Protein AF-0000000085149465 (afdb_homodimer)

InterPro domains:
  IPR015927 Peptidase S24/S26A/S26B/S26C [PF00717] (14-120)
  IPR036286 LexA/Signal peptidase-like superfamily [SSF51306] (21-124)
  IPR039418 LexA-like [cd06529] (41-120)
  IPR050077 LexA repressor [PTHR33516] (14-123)

Organism: Shewanella frigidimarina (strain NCIMB 400) (NCBI:txid318167)

pLDDT: mean 77.86, std 19.97, range [24.06, 96.75]

Sequence (274 aa):
MRVIPIAASAGITGFESPAAEYLQLGLSLDEILIQHPSSTFIGLAQGESMQGVGIYDGDLLIVDRHETARNGDVIVANFNGEFVCKILDMHRRMLMSSNEQHLPVTICDYDDFSIEGVVIRSIRCHRQSPLLISKKGMRVIPIAASAGITGFESPAAEYLQLGLSLDEILIQHPSSTFIGLAQGESMQGVGIYDGDLLIVDRHETARNGDVIVANFNGEFVCKILDMHRRMLMSSNEQHLPVTICDYDDFSIEGVVIRSIRCHRQSPLLISKKG

Solvent-accessible surface area (backbone atoms only — not comparable to full-atom values): 14243 Å² total; per-residue (Å²): 60,41,37,45,54,21,10,22,48,39,78,57,73,78,30,78,42,62,61,9,55,45,11,59,63,55,51,50,52,42,71,64,71,43,90,50,67,82,39,29,41,32,24,36,32,41,47,64,32,35,40,68,75,61,42,43,58,70,17,39,32,39,26,29,47,73,55,78,82,50,74,66,35,43,28,34,26,36,52,71,86,38,42,30,44,30,30,34,34,65,88,78,40,30,38,29,50,51,31,88,87,41,75,67,41,74,66,54,90,85,54,51,70,47,79,62,23,28,34,36,34,36,36,40,75,68,41,94,43,82,76,71,54,66,76,79,112,59,41,38,46,55,22,9,23,43,52,76,58,74,78,30,78,42,64,64,9,53,46,12,55,65,59,52,49,54,44,70,64,72,44,90,50,66,82,39,28,40,31,24,37,31,42,47,64,32,35,42,67,76,59,42,44,58,69,17,40,30,40,27,29,47,73,54,79,82,50,74,66,35,42,28,34,27,38,52,71,86,38,43,31,44,31,30,35,35,65,89,78,39,30,39,30,51,51,30,89,88,40,75,65,41,74,68,53,90,85,54,51,70,45,79,63,22,27,36,34,32,38,36,41,76,68,43,93,44,80,73,72,54,66,75,80,112

Structure (mmCIF, N/CA/C/O backbone):
data_AF-0000000085149465-model_v1
#
loop_
_entity.id
_entity.type
_entity.pdbx_description
1 polymer 'Putative prophage repressor'
#
loop_
_atom_site.group_PDB
_atom_site.id
_atom_site.type_symbol
_atom_site.label_atom_id
_atom_site.label_alt_id
_atom_site.label_comp_id
_atom_site.label_asym_id
_atom_site.label_entity_id
_atom_site.label_seq_id
_atom_site.pdbx_PDB_ins_code
_atom_site.Cartn_x
_atom_site.Cartn_y
_atom_site.Cartn_z
_atom_site.occupancy
_atom_site.B_iso_or_equiv
_atom_site.auth_seq_id
_atom_site.auth_comp_id
_atom_site.auth_asym_id
_atom_site.auth_atom_id
_atom_site.pdbx_PDB_model_num
ATOM 1 N N . MET A 1 1 ? 9.984 -9.258 -11.156 1 78 1 MET A N 1
ATOM 2 C CA . MET A 1 1 ? 10.094 -8.93 -9.742 1 78 1 MET A CA 1
ATOM 3 C C . MET A 1 1 ? 10.078 -10.195 -8.891 1 78 1 MET A C 1
ATOM 5 O O . MET A 1 1 ? 9.258 -11.086 -9.109 1 78 1 MET A O 1
ATOM 9 N N . ARG A 1 2 ? 11.102 -10.352 -7.953 1 75.62 2 ARG A N 1
ATOM 10 C CA . ARG A 1 2 ? 11.125 -11.469 -7.02 1 75.62 2 ARG A CA 1
ATOM 11 C C . ARG A 1 2 ? 10.336 -11.148 -5.754 1 75.62 2 ARG A C 1
ATOM 13 O O . ARG A 1 2 ? 10.141 -9.977 -5.422 1 75.62 2 ARG A O 1
ATOM 20 N N . VAL A 1 3 ? 9.672 -12.219 -5.254 1 73.5 3 VAL A N 1
ATOM 21 C CA . VAL A 1 3 ? 8.93 -12.062 -4.008 1 73.5 3 VAL A CA 1
ATOM 22 C C . VAL A 1 3 ? 9.531 -12.969 -2.934 1 73.5 3 VAL A C 1
ATOM 24 O O . VAL A 1 3 ? 9.781 -14.148 -3.182 1 73.5 3 VAL A O 1
ATOM 27 N N . ILE A 1 4 ? 9.875 -12.367 -1.888 1 63.91 4 ILE A N 1
ATOM 28 C CA . ILE A 1 4 ? 10.312 -13.133 -0.724 1 63.91 4 ILE A CA 1
ATOM 29 C C . ILE A 1 4 ? 9.148 -13.305 0.247 1 63.91 4 ILE A C 1
ATOM 31 O O . ILE A 1 4 ? 8.727 -12.344 0.897 1 63.91 4 ILE A O 1
ATOM 35 N N . PRO A 1 5 ? 8.516 -14.523 0.121 1 62.94 5 PRO A N 1
ATOM 36 C CA . PRO A 1 5 ? 7.414 -14.719 1.064 1 62.94 5 PRO A CA 1
ATOM 37 C C . PRO A 1 5 ? 7.824 -14.469 2.514 1 62.94 5 PRO A C 1
ATOM 39 O O . PRO A 1 5 ? 8.945 -14.805 2.908 1 62.94 5 PRO A O 1
ATOM 42 N N . ILE A 1 6 ? 7.152 -13.617 3.119 1 55.31 6 ILE A N 1
ATOM 43 C CA . ILE A 1 6 ? 7.344 -13.367 4.543 1 55.31 6 ILE A CA 1
ATOM 44 C C . ILE A 1 6 ? 6.289 -14.125 5.348 1 55.31 6 ILE A C 1
ATOM 46 O O . ILE A 1 6 ? 5.109 -14.125 4.992 1 55.31 6 ILE A O 1
ATOM 50 N N . ALA A 1 7 ? 6.609 -15.32 5.926 1 45.09 7 ALA A N 1
ATOM 51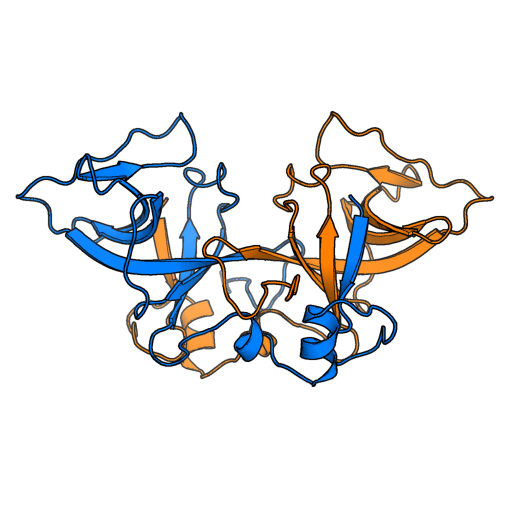 C CA . ALA A 1 7 ? 5.641 -16.094 6.691 1 45.09 7 ALA A CA 1
ATOM 52 C C . ALA A 1 7 ? 4.746 -15.188 7.531 1 45.09 7 ALA A C 1
ATOM 54 O O . ALA A 1 7 ? 5.227 -14.492 8.422 1 45.09 7 ALA A O 1
ATOM 55 N N . ALA A 1 8 ? 4.039 -14.461 7.066 1 40.72 8 ALA A N 1
ATOM 56 C CA . ALA A 1 8 ? 2.996 -14.008 7.984 1 40.72 8 ALA A CA 1
ATOM 57 C C . ALA A 1 8 ? 2.41 -15.18 8.766 1 40.72 8 ALA A C 1
ATOM 59 O O . ALA A 1 8 ? 2.633 -16.344 8.414 1 40.72 8 ALA A O 1
ATOM 60 N N . SER A 1 9 ? 1.592 -15 9.93 1 34.81 9 SER A N 1
ATOM 61 C CA . SER A 1 9 ? 0.964 -16.141 10.586 1 34.81 9 SER A CA 1
ATOM 62 C C . SER A 1 9 ? 0.717 -17.281 9.594 1 34.81 9 SER A C 1
ATOM 64 O O . SER A 1 9 ? 0.737 -18.453 9.961 1 34.81 9 SER A O 1
ATOM 66 N N . ALA A 1 10 ? -0.094 -17.094 8.742 1 34.62 10 ALA A N 1
ATOM 67 C CA . ALA A 1 10 ? -0.523 -18.422 8.32 1 34.62 10 ALA A CA 1
ATOM 68 C C . ALA A 1 10 ? 0.657 -19.234 7.801 1 34.62 10 ALA A C 1
ATOM 70 O O . ALA A 1 10 ? 1.812 -18.828 7.945 1 34.62 10 ALA A O 1
ATOM 71 N N . GLY A 1 11 ? 0.537 -19.766 6.465 1 30.27 11 GLY A N 1
ATOM 72 C CA . GLY A 1 11 ? 1.019 -21.016 5.91 1 30.27 11 GLY A CA 1
ATOM 73 C C . GLY A 1 11 ? 2.5 -21 5.59 1 30.27 11 GLY A C 1
ATOM 74 O O . GLY A 1 11 ? 3.1 -22.047 5.336 1 30.27 11 GLY A O 1
ATOM 75 N N . ILE A 1 12 ? 3.168 -19.938 4.859 1 33.38 12 ILE A N 1
ATOM 76 C CA . ILE A 1 12 ? 4.367 -20.484 4.234 1 33.38 12 ILE A CA 1
ATOM 77 C C . ILE A 1 12 ? 5.578 -20.234 5.133 1 33.38 12 ILE A C 1
ATOM 79 O O . ILE A 1 12 ? 5.906 -19.094 5.441 1 33.38 12 ILE A O 1
ATOM 83 N N . THR A 1 13 ? 5.832 -21.016 6.254 1 34.41 13 THR A N 1
ATOM 84 C CA . THR A 1 13 ? 6.895 -21.25 7.227 1 34.41 13 THR A CA 1
ATOM 85 C C . THR A 1 13 ? 8.25 -20.875 6.648 1 34.41 13 THR A C 1
ATOM 87 O O . THR A 1 13 ? 9.211 -20.656 7.391 1 34.41 13 THR A O 1
ATOM 90 N N . GLY A 1 14 ? 8.562 -21.094 5.527 1 34.81 14 GLY A N 1
ATOM 91 C CA . GLY A 1 14 ? 9.977 -21.25 5.23 1 34.81 14 GLY A CA 1
ATOM 92 C C . GLY A 1 14 ? 10.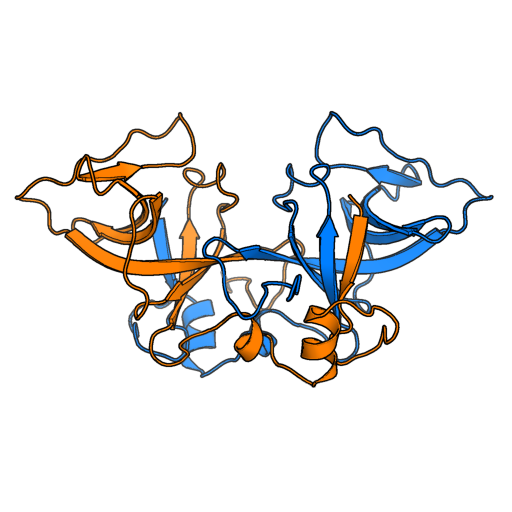711 -19.938 5.09 1 34.81 14 GLY A C 1
ATOM 93 O O . GLY A 1 14 ? 11.859 -19.891 4.656 1 34.81 14 GLY A O 1
ATOM 94 N N . PHE A 1 15 ? 9.977 -18.828 5.035 1 35.56 15 PHE A N 1
ATOM 95 C CA . PHE A 1 15 ? 10.836 -17.734 4.582 1 35.56 15 PHE A CA 1
ATOM 96 C C . PHE A 1 15 ? 11.469 -17.016 5.77 1 35.56 15 PHE A C 1
ATOM 98 O O . PHE A 1 15 ? 10.789 -16.703 6.75 1 35.56 15 PHE A O 1
ATOM 105 N N . GLU A 1 16 ? 12.672 -17.188 6.105 1 36.19 16 GLU A N 1
ATOM 106 C CA . GLU A 1 16 ? 13.477 -16.672 7.207 1 36.19 16 GLU A CA 1
ATOM 107 C C . GLU A 1 16 ? 13.492 -15.148 7.219 1 36.19 16 GLU A C 1
ATOM 109 O O . GLU A 1 16 ? 14.195 -14.531 8.023 1 36.19 16 GLU A O 1
ATOM 114 N N . SER A 1 17 ? 12.797 -14.43 6.504 1 42.09 17 SER A N 1
ATOM 115 C CA . SER A 1 17 ? 13.117 -13.016 6.645 1 42.09 17 SER A CA 1
ATOM 116 C C . SER A 1 17 ? 12.578 -12.453 7.953 1 42.09 17 SER A C 1
ATOM 118 O O . SER A 1 17 ? 11.617 -12.984 8.516 1 42.09 17 SER A O 1
ATOM 120 N N . PRO A 1 18 ? 13.477 -11.547 8.555 1 43.41 18 PRO A N 1
ATOM 121 C CA . PRO A 1 18 ? 13.039 -10.93 9.805 1 43.41 18 PRO A CA 1
ATOM 122 C C . PRO A 1 18 ? 11.539 -10.641 9.82 1 43.41 18 PRO A C 1
ATOM 124 O O . PRO A 1 18 ? 10.891 -10.742 10.867 1 43.41 18 PRO A O 1
ATOM 127 N N . ALA A 1 19 ? 11.039 -10.047 8.852 1 45.53 19 ALA A N 1
ATOM 128 C CA . ALA A 1 19 ? 9.586 -9.906 8.812 1 45.53 19 ALA A CA 1
ATOM 129 C C . ALA A 1 19 ? 8.906 -11.266 8.961 1 45.53 19 ALA A C 1
ATOM 131 O O . ALA A 1 19 ? 7.773 -11.352 9.445 1 45.53 19 ALA A O 1
ATOM 132 N N . ALA A 1 20 ? 9.711 -12.258 8.547 1 46.44 20 ALA A N 1
ATOM 133 C CA . ALA A 1 20 ? 9.219 -13.625 8.703 1 46.44 20 ALA A CA 1
ATOM 134 C C . ALA A 1 20 ? 8.906 -13.93 10.164 1 46.44 20 ALA A C 1
ATOM 136 O O . ALA A 1 20 ? 7.91 -14.594 10.461 1 46.44 20 ALA A O 1
ATOM 137 N N . GLU A 1 21 ? 9.883 -13.398 10.898 1 45.22 21 GLU A N 1
ATOM 138 C CA . GLU A 1 21 ? 9.664 -13.664 12.32 1 45.22 21 GLU A CA 1
ATOM 139 C C . GLU A 1 21 ? 8.406 -12.969 12.82 1 45.22 21 GLU A C 1
ATOM 141 O O . GLU A 1 21 ? 7.699 -13.492 13.68 1 45.22 21 GLU A O 1
ATOM 146 N N . TYR A 1 22 ? 8.312 -11.828 12.367 1 44.53 22 TYR A N 1
ATOM 147 C CA . TYR A 1 22 ? 7.156 -11.102 12.883 1 44.53 22 TYR A CA 1
ATOM 148 C C . TYR A 1 22 ? 5.863 -11.852 12.594 1 44.53 22 TYR A C 1
ATOM 150 O O . TYR A 1 22 ? 4.984 -11.938 13.461 1 44.53 22 TYR A O 1
ATOM 158 N N . LEU A 1 23 ? 5.793 -12.281 11.391 1 46.19 23 LEU A N 1
ATOM 159 C CA . LEU A 1 23 ? 4.531 -12.898 11 1 46.19 23 LEU A CA 1
ATOM 160 C C . LEU A 1 23 ? 4.398 -14.297 11.594 1 46.19 23 LEU A C 1
ATOM 162 O O . LEU A 1 23 ? 3.285 -14.789 11.797 1 46.19 23 LEU A O 1
ATOM 166 N N . GLN A 1 24 ? 5.523 -14.875 11.781 1 43.75 24 GLN A N 1
ATOM 167 C CA . GLN A 1 24 ? 5.379 -16.109 12.531 1 43.75 24 GLN A CA 1
ATOM 168 C C . GLN A 1 24 ? 4.703 -15.859 13.875 1 43.75 24 GLN A C 1
ATOM 170 O O . GLN A 1 24 ? 3.994 -16.734 14.391 1 43.75 24 GLN A O 1
ATOM 175 N N . LEU A 1 25 ? 4.941 -14.727 14.203 1 43.94 25 LEU A N 1
ATOM 176 C CA . LEU A 1 25 ? 4.508 -14.547 15.586 1 43.94 25 LEU A CA 1
ATOM 177 C C . LEU A 1 25 ? 3.035 -14.148 15.641 1 43.94 25 LEU A C 1
ATOM 179 O O . LEU A 1 25 ? 2.48 -13.969 16.734 1 43.94 25 LEU A O 1
ATOM 183 N N . GLY A 1 26 ? 2.332 -14.383 14.516 1 51.34 26 GLY A N 1
ATOM 184 C CA . GLY A 1 26 ? 0.94 -14.008 14.703 1 51.34 26 GLY A CA 1
ATOM 185 C C . GLY A 1 26 ? 0.716 -12.508 14.656 1 51.34 26 GLY A C 1
ATOM 186 O O . GLY A 1 26 ? -0.253 -12.008 15.227 1 51.34 26 GLY A O 1
ATOM 187 N N . LEU A 1 27 ? 1.647 -11.844 14.234 1 57.34 27 LEU A N 1
ATOM 188 C CA . LEU A 1 27 ? 1.466 -10.406 14.336 1 57.34 27 LEU A CA 1
ATOM 189 C C . LEU A 1 27 ? 0.439 -9.914 13.32 1 57.34 27 LEU A C 1
ATOM 191 O O . LEU A 1 27 ? 0.373 -10.422 12.203 1 57.34 27 LEU A O 1
ATOM 195 N N . SER A 1 28 ? -0.468 -9.055 13.867 1 69.94 28 SER A N 1
ATOM 196 C CA . SER A 1 28 ? -1.484 -8.359 13.086 1 69.94 28 SER A CA 1
ATOM 197 C C . SER A 1 28 ? -0.869 -7.246 12.242 1 69.94 28 SER A C 1
ATOM 199 O O . SER A 1 28 ? 0.236 -6.781 12.531 1 69.94 28 SER A O 1
ATOM 201 N N . LEU A 1 29 ? -1.372 -6.988 11.086 1 76.88 29 LEU A N 1
ATOM 202 C CA . LEU A 1 29 ? -0.94 -5.883 10.242 1 76.88 29 LEU A CA 1
ATOM 203 C C . LEU A 1 29 ? -0.854 -4.586 11.039 1 76.88 29 LEU A C 1
ATOM 205 O O . LEU A 1 29 ? -0.006 -3.736 10.758 1 76.88 29 LEU A O 1
ATOM 209 N N . ASP A 1 30 ? -1.699 -4.504 12.055 1 76.25 30 ASP A N 1
ATOM 210 C CA . ASP A 1 30 ? -1.625 -3.338 12.93 1 76.25 30 ASP A CA 1
ATOM 211 C C . ASP A 1 30 ? -0.254 -3.236 13.594 1 76.25 30 ASP A C 1
ATOM 213 O O . ASP A 1 30 ? 0.351 -2.164 13.617 1 76.25 30 ASP A O 1
ATOM 217 N N . GLU A 1 31 ? 0.147 -4.305 14.062 1 74.06 31 GLU A N 1
ATOM 218 C CA . GLU A 1 31 ? 1.412 -4.332 14.789 1 74.06 31 GLU A CA 1
ATOM 219 C C . GLU A 1 31 ? 2.59 -4.07 13.859 1 74.06 31 GLU A C 1
ATOM 221 O O . GLU A 1 31 ? 3.586 -3.467 14.258 1 74.06 31 GLU A O 1
ATOM 226 N N . ILE A 1 32 ? 2.43 -4.367 12.602 1 73.19 32 ILE A N 1
ATOM 227 C CA . ILE A 1 32 ? 3.514 -4.254 11.633 1 73.19 32 ILE A CA 1
ATOM 228 C C . ILE A 1 32 ? 3.527 -2.85 11.039 1 73.19 32 ILE A C 1
ATOM 230 O O . ILE A 1 32 ? 4.594 -2.273 10.812 1 73.19 32 ILE A O 1
ATOM 234 N N . LEU A 1 33 ? 2.371 -2.326 10.93 1 81.25 33 LEU A N 1
ATOM 235 C CA . LEU A 1 33 ? 2.297 -1.143 10.078 1 81.25 33 LEU A CA 1
ATOM 236 C C . LEU A 1 33 ? 2.066 0.113 10.914 1 81.25 33 LEU A C 1
ATOM 238 O O . LEU A 1 33 ? 2.295 1.229 10.438 1 81.25 33 LEU A O 1
ATOM 242 N N . ILE A 1 34 ? 1.581 -0.1 12.125 1 79.88 34 ILE A N 1
ATOM 243 C CA . ILE A 1 34 ? 1.219 1.047 12.953 1 79.88 34 ILE A CA 1
ATOM 244 C C . ILE A 1 34 ? 2.166 1.144 14.141 1 79.88 34 ILE A C 1
ATOM 246 O O . ILE A 1 34 ? 2.189 0.257 15 1 79.88 34 ILE A O 1
ATOM 250 N N . GLN A 1 35 ? 2.879 2.188 14.25 1 78.81 35 GLN A N 1
ATOM 251 C CA . GLN A 1 35 ? 3.826 2.396 15.344 1 78.81 35 GLN A CA 1
ATOM 252 C C . GLN A 1 35 ? 3.137 3.002 16.562 1 78.81 35 GLN A C 1
ATOM 254 O O . GLN A 1 35 ? 3.451 2.646 17.703 1 78.81 35 GLN A O 1
ATOM 259 N N . HIS A 1 36 ? 2.258 3.93 16.328 1 82.44 36 HIS A N 1
ATOM 260 C CA . HIS A 1 36 ? 1.535 4.625 17.391 1 82.44 36 HIS A CA 1
ATOM 261 C C . HIS A 1 36 ? 0.027 4.539 17.172 1 82.44 36 HIS A C 1
ATOM 263 O O . HIS A 1 36 ? -0.578 5.449 16.609 1 82.44 36 HIS A O 1
ATOM 269 N N . PRO A 1 37 ? -0.59 3.529 17.672 1 77.62 37 PRO A N 1
ATOM 270 C CA . PRO A 1 37 ? -2.006 3.285 17.391 1 77.62 37 PRO A CA 1
ATOM 271 C C . PRO A 1 37 ? -2.906 4.434 17.844 1 77.62 37 PRO A C 1
ATOM 273 O O . PRO A 1 37 ? -3.863 4.781 17.141 1 77.62 37 PRO A O 1
ATOM 276 N N . SER A 1 38 ? -2.598 5.086 18.906 1 77.38 38 SER A N 1
ATOM 277 C CA . SER A 1 38 ? -3.473 6.113 19.469 1 77.38 38 SER A CA 1
ATOM 278 C C . SER A 1 38 ? -3.32 7.434 18.719 1 77.38 38 SER A C 1
ATOM 280 O O . SER A 1 38 ? -4.129 8.352 18.891 1 77.38 38 SER A O 1
ATOM 282 N N . SER A 1 39 ? -2.391 7.531 17.812 1 82.75 39 SER A N 1
ATOM 283 C CA . SER A 1 39 ? -2.119 8.773 17.094 1 82.75 39 SER A CA 1
ATOM 284 C C . SER A 1 39 ? -2.061 8.539 15.594 1 82.75 39 SER A C 1
ATOM 286 O O . SER A 1 39 ? -1.359 9.258 14.875 1 82.75 39 SER A O 1
ATOM 288 N N . THR A 1 40 ? -2.625 7.477 15.188 1 82.88 40 THR A N 1
ATOM 289 C CA . THR A 1 40 ? -2.604 7.129 13.766 1 82.88 40 THR A CA 1
ATOM 290 C C . THR A 1 40 ? -4.008 7.176 13.18 1 82.88 40 THR A C 1
ATOM 292 O O . THR A 1 40 ? -4.969 6.73 13.812 1 82.88 40 THR A O 1
ATOM 295 N N . PHE A 1 41 ? -4.109 7.809 12.016 1 80.94 41 PHE A N 1
ATOM 296 C CA . PHE A 1 41 ? -5.383 7.75 11.305 1 80.94 41 PHE A CA 1
ATOM 297 C C . PHE A 1 41 ? -5.172 7.328 9.852 1 80.94 41 PHE A C 1
ATOM 299 O O . PHE A 1 41 ? -4.047 7.336 9.352 1 80.94 41 PHE A O 1
ATOM 306 N N . ILE A 1 42 ? -6.277 6.902 9.188 1 83.12 42 ILE A N 1
ATOM 307 C CA . ILE A 1 42 ? -6.23 6.445 7.801 1 83.12 42 ILE A CA 1
ATOM 308 C C . ILE A 1 42 ? -6.887 7.488 6.895 1 83.12 42 ILE A C 1
ATOM 310 O O . ILE A 1 42 ? -7.91 8.07 7.25 1 83.12 42 ILE A O 1
ATOM 314 N N . GLY A 1 43 ? -6.254 7.746 5.777 1 84.38 43 GLY A N 1
ATOM 315 C CA . GLY A 1 43 ? -6.801 8.648 4.777 1 84.38 43 GLY A CA 1
ATOM 316 C C . GLY A 1 43 ? -6.879 8.031 3.393 1 84.38 43 GLY A C 1
ATOM 317 O O . GLY A 1 43 ? -6.094 7.145 3.059 1 84.38 43 GLY A O 1
ATOM 318 N N . LEU A 1 44 ? -7.871 8.5 2.656 1 84.38 44 LEU A N 1
ATOM 319 C CA . LEU A 1 44 ? -8.008 8.117 1.256 1 84.38 44 LEU A CA 1
ATOM 320 C C . LEU A 1 44 ? -7.387 9.164 0.341 1 84.38 44 LEU A C 1
ATOM 322 O O . LEU A 1 44 ? -7.754 10.344 0.399 1 84.38 44 LEU A O 1
ATOM 326 N N . ALA A 1 45 ? -6.496 8.711 -0.476 1 89.31 45 ALA A N 1
ATOM 327 C CA . ALA A 1 45 ? -5.828 9.609 -1.409 1 89.31 45 ALA A CA 1
ATOM 328 C C . ALA A 1 45 ? -6.68 9.836 -2.656 1 89.31 45 ALA A C 1
ATOM 330 O O . ALA A 1 45 ? -7.242 8.891 -3.211 1 89.31 45 ALA A O 1
ATOM 331 N N . GLN A 1 46 ? -6.754 11.07 -3.014 1 88.62 46 GLN A N 1
ATOM 332 C CA . GLN A 1 46 ? -7.465 11.438 -4.234 1 88.62 46 GLN A CA 1
ATOM 333 C C . GLN A 1 46 ? -6.602 12.312 -5.137 1 88.62 46 GLN A C 1
ATOM 335 O O . GLN A 1 46 ? -6.199 13.414 -4.746 1 88.62 46 GLN A O 1
ATOM 340 N N . GLY A 1 47 ? -6.34 11.805 -6.344 1 87.69 47 GLY A N 1
ATOM 341 C CA . GLY A 1 47 ? -5.52 12.539 -7.293 1 87.69 47 GLY A CA 1
ATOM 342 C C . GLY A 1 47 ? -4.254 11.797 -7.688 1 87.69 47 GLY A C 1
ATOM 343 O O . GLY A 1 47 ? -3.936 10.758 -7.105 1 87.69 47 GLY A O 1
ATOM 344 N N . GLU A 1 48 ? -3.43 12.43 -8.625 1 88.88 48 GLU A N 1
ATOM 345 C CA . GLU A 1 48 ? -2.297 11.711 -9.195 1 88.88 48 GLU A CA 1
ATOM 346 C C . GLU A 1 48 ? -0.98 12.414 -8.883 1 88.88 48 GLU A C 1
ATOM 348 O O . GLU A 1 48 ? 0.089 11.938 -9.273 1 88.88 48 GLU A O 1
ATOM 353 N N . SER A 1 49 ? -1.039 13.422 -8.125 1 90.88 49 SER A N 1
ATOM 354 C CA . SER A 1 49 ? 0.127 14.289 -7.988 1 90.88 49 SER A CA 1
ATOM 355 C C . SER A 1 49 ? 1.228 13.609 -7.18 1 90.88 49 SER A C 1
ATOM 357 O O . SER A 1 49 ? 2.381 14.047 -7.203 1 90.88 49 SER A O 1
ATOM 359 N N . MET A 1 50 ? 0.919 12.539 -6.477 1 93.31 50 MET A N 1
ATOM 360 C CA . MET A 1 50 ? 1.896 11.898 -5.594 1 93.31 50 MET A CA 1
ATOM 361 C C . MET A 1 50 ? 2.326 10.547 -6.145 1 93.31 50 MET A C 1
ATOM 363 O O . MET A 1 50 ? 2.996 9.773 -5.457 1 93.31 50 MET A O 1
ATOM 367 N N . GLN A 1 51 ? 2.061 10.242 -7.406 1 91.5 51 GLN A N 1
ATOM 368 C CA . GLN A 1 51 ? 2.359 8.945 -8.008 1 91.5 51 GLN A CA 1
ATOM 369 C C . GLN A 1 51 ? 3.865 8.703 -8.062 1 91.5 51 GLN A C 1
ATOM 371 O O . GLN A 1 51 ? 4.32 7.555 -7.98 1 91.5 51 GLN A O 1
ATOM 376 N N . GLY A 1 52 ? 4.656 9.734 -8.148 1 91.12 52 GLY A N 1
ATOM 377 C CA . GLY A 1 52 ? 6.102 9.617 -8.227 1 91.12 52 GLY A CA 1
ATOM 378 C C . GLY A 1 52 ? 6.719 8.977 -7 1 91.12 52 GLY A C 1
ATOM 379 O O . GLY A 1 52 ? 7.832 8.438 -7.062 1 91.12 52 GLY A O 1
ATOM 380 N N . VAL A 1 53 ? 6.02 9.047 -5.887 1 92.31 53 VAL A N 1
ATOM 381 C CA . VAL A 1 53 ? 6.535 8.43 -4.672 1 92.31 53 VAL A CA 1
ATOM 382 C C . VAL A 1 53 ? 5.723 7.18 -4.344 1 92.31 53 VAL A C 1
ATOM 384 O O . VAL A 1 53 ? 5.832 6.625 -3.248 1 92.31 53 VAL A O 1
ATOM 387 N N . GLY A 1 54 ? 4.875 6.781 -5.234 1 93.56 54 GLY A N 1
ATOM 388 C CA . GLY A 1 54 ? 4.188 5.508 -5.098 1 93.56 54 GLY A CA 1
ATOM 389 C C . GLY A 1 54 ? 2.812 5.641 -4.469 1 93.56 54 GLY A C 1
ATOM 390 O O . GLY A 1 54 ? 2.238 4.652 -4.008 1 93.56 54 GLY A O 1
ATOM 391 N N . ILE A 1 55 ? 2.264 6.812 -4.402 1 94.12 55 ILE A N 1
ATOM 392 C CA . ILE A 1 55 ? 0.915 7.02 -3.887 1 94.12 55 ILE A CA 1
ATOM 393 C C . ILE A 1 55 ? -0.034 7.34 -5.039 1 94.12 55 ILE A C 1
ATOM 395 O O . ILE A 1 55 ? 0.103 8.375 -5.695 1 94.12 55 ILE A O 1
ATOM 399 N N . TYR A 1 56 ? -1.059 6.496 -5.262 1 91.5 56 TYR A N 1
ATOM 400 C CA . TYR A 1 56 ? -1.98 6.605 -6.387 1 91.5 56 TYR A CA 1
ATOM 401 C C . TYR A 1 56 ? -3.367 7.023 -5.918 1 91.5 56 TYR A C 1
ATOM 403 O O . TYR A 1 56 ? -3.682 6.93 -4.727 1 91.5 56 TYR A O 1
ATOM 411 N N . ASP A 1 57 ? -4.094 7.516 -6.891 1 89.56 57 ASP A N 1
ATOM 412 C CA . ASP A 1 57 ? -5.496 7.812 -6.613 1 89.56 57 ASP A CA 1
ATOM 413 C C . ASP A 1 57 ? -6.215 6.586 -6.055 1 89.56 57 ASP A C 1
ATOM 415 O O . ASP A 1 57 ? -6.098 5.488 -6.602 1 89.56 57 ASP A O 1
ATOM 419 N N . GLY A 1 58 ? -6.883 6.812 -4.859 1 86.19 58 GLY A N 1
ATOM 420 C CA . GLY A 1 58 ? -7.648 5.73 -4.262 1 86.19 58 GLY A CA 1
ATOM 421 C C . GLY A 1 58 ? -6.859 4.941 -3.23 1 86.19 58 GLY A C 1
ATOM 422 O O . GLY A 1 58 ? -7.414 4.078 -2.545 1 86.19 58 GLY A O 1
ATOM 423 N N . ASP A 1 59 ? -5.566 5.23 -3.076 1 89.06 59 ASP A N 1
ATOM 424 C CA . ASP A 1 59 ? -4.766 4.531 -2.074 1 89.06 59 ASP A CA 1
ATOM 425 C C . ASP A 1 59 ? -5.18 4.934 -0.661 1 89.06 59 ASP A C 1
ATOM 427 O O . ASP A 1 59 ? -5.68 6.043 -0.446 1 89.06 59 ASP A O 1
ATOM 431 N N . LEU A 1 60 ? -4.961 3.992 0.245 1 87.06 60 LEU A N 1
ATOM 432 C CA . LEU A 1 60 ? -5.109 4.316 1.66 1 87.06 60 LEU A CA 1
ATOM 433 C C . LEU A 1 60 ? -3.781 4.777 2.252 1 87.06 60 LEU A C 1
ATOM 435 O O . LEU A 1 60 ? -2.729 4.207 1.95 1 87.06 60 LEU A O 1
ATOM 439 N N . LEU A 1 61 ? -3.891 5.777 3.021 1 89.81 61 LEU A N 1
ATOM 440 C CA . LEU A 1 61 ? -2.711 6.316 3.686 1 89.81 61 LEU A CA 1
ATOM 441 C C . LEU A 1 61 ? -2.766 6.059 5.188 1 89.81 61 LEU A C 1
ATOM 443 O O . LEU A 1 61 ? -3.803 6.27 5.82 1 89.81 61 LEU A O 1
ATOM 447 N N . ILE A 1 62 ? -1.727 5.531 5.734 1 87.25 62 ILE A N 1
ATOM 448 C CA . ILE A 1 62 ? -1.556 5.461 7.18 1 87.25 62 ILE A CA 1
ATOM 449 C C . ILE A 1 62 ? -0.771 6.676 7.668 1 87.25 62 ILE A C 1
ATOM 451 O O . ILE A 1 62 ? 0.399 6.848 7.316 1 87.25 62 ILE A O 1
ATOM 455 N N . VAL A 1 63 ? -1.446 7.465 8.461 1 89.19 63 VAL A N 1
ATOM 456 C CA . VAL A 1 63 ? -0.899 8.758 8.867 1 89.19 63 VAL A CA 1
ATOM 457 C C . VAL A 1 63 ? -0.624 8.75 10.375 1 89.19 63 VAL A C 1
ATOM 459 O O . VAL A 1 63 ? -1.521 8.477 11.172 1 89.19 63 VAL A O 1
ATOM 462 N N . ASP A 1 64 ? 0.599 9.031 10.758 1 88.06 64 ASP A N 1
ATOM 463 C CA . ASP A 1 64 ? 1.034 9.062 12.148 1 88.06 64 ASP A CA 1
ATOM 464 C C . ASP A 1 64 ? 1.16 10.5 12.656 1 88.06 64 ASP A C 1
ATOM 466 O O . ASP A 1 64 ? 2.051 11.234 12.227 1 88.06 64 ASP A O 1
ATOM 470 N N . ARG A 1 65 ? 0.324 10.859 13.57 1 88.81 65 ARG A N 1
ATOM 471 C CA . ARG A 1 65 ? 0.284 12.211 14.109 1 88.81 65 ARG A CA 1
ATOM 472 C C . ARG A 1 65 ? 1.367 12.414 15.164 1 88.81 65 ARG A C 1
ATOM 474 O O . ARG A 1 65 ? 1.672 13.547 15.539 1 88.81 65 ARG A O 1
ATOM 481 N N . HIS A 1 66 ? 1.864 11.344 15.664 1 89.31 66 HIS A N 1
ATOM 482 C CA . HIS A 1 66 ? 2.883 11.43 16.703 1 89.31 66 HIS A CA 1
ATOM 483 C C . HIS A 1 66 ? 4.262 11.68 16.109 1 89.31 66 HIS A C 1
ATOM 485 O O . HIS A 1 66 ? 5.125 12.281 16.75 1 89.31 66 HIS A O 1
ATOM 491 N N . GLU A 1 67 ? 4.473 11.211 14.914 1 90.19 67 GLU A N 1
ATOM 492 C CA . GLU A 1 67 ? 5.762 11.375 14.25 1 90.19 67 GLU A CA 1
ATOM 493 C C . GLU A 1 67 ? 6.047 12.852 13.969 1 90.19 67 GLU A C 1
ATOM 495 O O . GLU A 1 67 ? 5.148 13.594 13.555 1 90.19 67 GLU A O 1
ATOM 500 N N . THR A 1 68 ? 7.266 13.281 14.266 1 93.25 68 THR A N 1
ATOM 501 C CA . THR A 1 68 ? 7.695 14.633 13.906 1 93.25 68 THR A CA 1
ATOM 502 C C . THR A 1 68 ? 8.062 14.711 12.43 1 93.25 68 THR A C 1
ATOM 504 O O . THR A 1 68 ? 8.891 13.938 11.945 1 93.25 68 THR A O 1
ATOM 507 N N . ALA A 1 69 ? 7.461 15.633 11.805 1 95.44 69 ALA A N 1
ATOM 508 C CA . ALA A 1 69 ? 7.711 15.797 10.375 1 95.44 69 ALA A CA 1
ATOM 509 C C . ALA A 1 69 ? 9.148 16.266 10.125 1 95.44 69 ALA A C 1
ATOM 511 O O . ALA A 1 69 ? 9.672 17.094 10.852 1 95.44 69 ALA A O 1
ATOM 512 N N . ARG A 1 70 ? 9.805 15.68 9.133 1 96.19 70 ARG A N 1
ATOM 513 C CA . ARG A 1 70 ? 11.141 16.031 8.672 1 96.19 70 ARG A CA 1
ATOM 514 C C . ARG A 1 70 ? 11.109 16.5 7.219 1 96.19 70 ARG A C 1
ATOM 516 O O . ARG A 1 70 ? 10.133 16.266 6.504 1 96.19 70 ARG A O 1
ATOM 523 N N . ASN A 1 71 ? 12.234 17.203 6.895 1 96.75 71 ASN A N 1
ATOM 524 C CA . ASN A 1 71 ? 12.359 17.609 5.5 1 96.75 71 ASN A CA 1
ATOM 525 C C . ASN A 1 71 ? 12.305 16.406 4.555 1 96.75 71 ASN A C 1
ATOM 527 O O . ASN A 1 71 ? 12.984 15.414 4.77 1 96.75 71 ASN A O 1
ATOM 531 N N . GLY A 1 72 ? 11.398 16.516 3.555 1 95.38 72 GLY A N 1
ATOM 532 C CA . GLY A 1 72 ? 11.305 15.469 2.553 1 95.38 72 GLY A CA 1
ATOM 533 C C . GLY A 1 72 ? 10.234 14.438 2.865 1 95.38 72 GLY A C 1
ATOM 534 O O . GLY A 1 72 ? 9.922 13.586 2.033 1 95.38 72 GLY A O 1
ATOM 535 N N . ASP A 1 73 ? 9.625 14.508 4.047 1 96.44 73 ASP A N 1
ATOM 536 C CA . ASP A 1 73 ? 8.57 13.562 4.422 1 96.44 73 ASP A CA 1
ATOM 537 C C . ASP A 1 73 ? 7.324 13.773 3.568 1 96.44 73 ASP A C 1
ATOM 539 O O . ASP A 1 73 ? 7.023 14.898 3.158 1 96.44 73 ASP A O 1
ATOM 543 N N . VAL A 1 74 ? 6.641 12.719 3.27 1 95.81 74 VAL A N 1
ATOM 544 C CA . VAL A 1 74 ? 5.266 12.82 2.795 1 95.81 74 VAL A CA 1
ATOM 545 C C . VAL A 1 74 ? 4.332 13.094 3.971 1 95.81 74 VAL A C 1
ATOM 547 O O . VAL A 1 74 ? 4.352 12.367 4.969 1 95.81 74 VAL A O 1
ATOM 550 N N . ILE A 1 75 ? 3.543 14.141 3.879 1 94.62 75 ILE A N 1
ATOM 551 C CA . ILE A 1 75 ? 2.695 14.531 5 1 94.62 75 ILE A CA 1
ATOM 552 C C . ILE A 1 75 ? 1.26 14.727 4.516 1 94.62 75 ILE A C 1
ATOM 554 O O . ILE A 1 75 ? 1.02 14.906 3.32 1 94.62 75 ILE A O 1
ATOM 558 N N . VAL A 1 76 ? 0.368 14.539 5.418 1 92 76 VAL A N 1
ATOM 559 C CA . VAL A 1 76 ? -0.965 15.125 5.289 1 92 76 VAL A CA 1
ATOM 560 C C . VAL A 1 76 ? -1.031 16.438 6.055 1 92 76 VAL A C 1
ATOM 562 O O . VAL A 1 76 ? -0.611 16.516 7.211 1 92 76 VAL A O 1
ATOM 565 N N . ALA A 1 77 ? -1.536 17.469 5.406 1 92.19 77 ALA A N 1
ATOM 566 C CA . ALA A 1 77 ? -1.641 18.797 6.016 1 92.19 77 ALA A CA 1
ATOM 567 C C . ALA A 1 77 ? -3.016 19.406 5.762 1 92.19 77 ALA A C 1
ATOM 569 O O . ALA A 1 77 ? -3.711 19.016 4.82 1 92.19 77 ALA A O 1
ATOM 570 N N . ASN A 1 78 ? -3.371 20.188 6.676 1 89.5 78 ASN A N 1
ATOM 571 C CA . ASN A 1 78 ? -4.465 21.125 6.41 1 89.5 78 ASN A CA 1
ATOM 572 C C . ASN A 1 78 ? -3.965 22.406 5.762 1 89.5 78 ASN A C 1
ATOM 574 O O . ASN A 1 78 ? -3.066 23.062 6.293 1 89.5 78 ASN A O 1
ATOM 578 N N . PHE A 1 79 ? -4.438 22.703 4.555 1 90.12 79 PHE A N 1
ATOM 579 C CA . PHE A 1 79 ? -4.086 23.906 3.822 1 90.12 79 PHE A CA 1
ATOM 580 C C . PHE A 1 79 ? -5.336 24.672 3.395 1 90.12 79 PHE A C 1
ATOM 582 O O . PHE A 1 79 ? -6.012 24.266 2.439 1 90.12 79 PHE A O 1
ATOM 589 N N . ASN A 1 80 ? -5.59 25.781 4.234 1 89.88 80 ASN A N 1
ATOM 590 C CA . ASN A 1 80 ? -6.762 26.609 3.979 1 89.88 80 ASN A CA 1
ATOM 591 C C . ASN A 1 80 ? -8.039 25.781 3.961 1 89.88 80 ASN A C 1
ATOM 593 O O . ASN A 1 80 ? -8.859 25.906 3.047 1 89.88 80 ASN A O 1
ATOM 597 N N . GLY A 1 81 ? -8.078 24.797 4.855 1 85.38 81 GLY A N 1
ATOM 598 C CA . GLY A 1 81 ? -9.297 24.031 5.09 1 85.38 81 GLY A CA 1
ATOM 599 C C . GLY A 1 81 ? -9.344 22.719 4.32 1 85.38 81 GLY A C 1
ATOM 600 O O . GLY A 1 81 ? -10.281 21.938 4.48 1 85.38 81 GLY A O 1
ATOM 601 N N . GLU A 1 82 ? -8.359 22.5 3.514 1 83.81 82 GLU A N 1
ATOM 602 C CA . GLU A 1 82 ? -8.32 21.266 2.725 1 83.81 82 GLU A CA 1
ATOM 603 C C . GLU A 1 82 ? -7.18 20.359 3.168 1 83.81 82 GLU A C 1
ATOM 605 O O . GLU A 1 82 ? -6.07 20.844 3.43 1 83.81 82 GLU A O 1
ATOM 610 N N . PHE A 1 83 ? -7.52 19.094 3.244 1 86.94 83 PHE A N 1
ATOM 611 C CA . PHE A 1 83 ? -6.461 18.141 3.541 1 86.94 83 PHE A CA 1
ATOM 612 C C . PHE A 1 83 ? -5.715 17.75 2.271 1 86.94 83 PHE A C 1
ATOM 614 O O . PHE A 1 83 ? -6.328 17.297 1.303 1 86.94 83 PHE A O 1
ATOM 621 N N . VAL A 1 84 ? -4.422 17.922 2.297 1 90.75 84 VAL A N 1
ATOM 622 C CA . VAL A 1 84 ? -3.604 17.625 1.125 1 90.75 84 VAL A CA 1
ATOM 623 C C . VAL A 1 84 ? -2.475 16.672 1.512 1 90.75 84 VAL A C 1
ATOM 625 O O . VAL A 1 84 ? -2.037 16.656 2.664 1 90.75 84 VAL A O 1
ATOM 628 N N . CYS A 1 85 ? -2.158 15.867 0.627 1 93.12 85 CYS A N 1
ATOM 629 C CA . CYS A 1 85 ? -0.972 15.023 0.737 1 93.12 85 CYS A CA 1
ATOM 630 C C . CYS A 1 85 ? 0.153 15.555 -0.147 1 93.12 85 CYS A C 1
ATOM 632 O O . CYS A 1 85 ? 0.003 15.633 -1.367 1 93.12 85 CYS A O 1
ATOM 634 N N . LYS A 1 86 ? 1.289 15.938 0.493 1 94.25 86 LYS A N 1
ATOM 635 C CA . LYS A 1 86 ? 2.408 16.562 -0.199 1 94.25 86 LYS A CA 1
ATOM 636 C C . LYS A 1 86 ? 3.74 16.172 0.426 1 94.25 86 LYS A C 1
ATOM 638 O O . LYS A 1 86 ? 3.771 15.586 1.514 1 94.25 86 LYS A O 1
ATOM 643 N N . ILE A 1 87 ? 4.758 16.422 -0.307 1 95.38 87 ILE A N 1
ATOM 644 C CA . ILE A 1 87 ? 6.109 16.328 0.238 1 95.38 87 ILE A CA 1
ATOM 645 C C . ILE A 1 87 ? 6.504 17.641 0.892 1 95.38 87 ILE A C 1
ATOM 647 O O . ILE A 1 87 ? 6.363 18.703 0.288 1 95.38 87 ILE A O 1
ATOM 651 N N . LEU A 1 88 ? 6.973 17.531 2.084 1 95.88 88 LEU A N 1
ATOM 652 C CA . LEU A 1 88 ? 7.324 18.719 2.852 1 95.88 88 LEU A CA 1
ATOM 653 C C . LEU A 1 88 ? 8.742 19.188 2.523 1 95.88 88 LEU A C 1
ATOM 655 O O . LEU A 1 88 ? 9.695 18.406 2.633 1 95.88 88 LEU A O 1
ATOM 659 N N . ASP A 1 89 ? 8.875 20.391 2.055 1 95.75 89 ASP A N 1
ATOM 660 C CA . ASP A 1 89 ? 10.156 21.078 1.942 1 95.75 89 ASP A CA 1
ATOM 661 C C . ASP A 1 89 ? 10.312 22.125 3.039 1 95.75 89 ASP A C 1
ATOM 663 O O . ASP A 1 89 ? 9.852 23.266 2.885 1 95.75 89 ASP A O 1
ATOM 667 N N . MET A 1 90 ? 10.969 21.797 4.07 1 93.62 90 MET A N 1
ATOM 668 C CA . MET A 1 90 ? 11.086 22.672 5.234 1 93.62 90 MET A CA 1
ATOM 669 C C . MET A 1 90 ? 12.023 23.844 4.941 1 93.62 90 MET A C 1
ATOM 671 O O . MET A 1 90 ? 11.859 24.922 5.496 1 93.62 90 MET A O 1
ATOM 675 N N . HIS A 1 91 ? 12.953 23.609 4.09 1 93.81 91 HIS A N 1
ATOM 676 C CA . HIS A 1 91 ? 13.93 24.641 3.781 1 93.81 91 HIS A CA 1
ATOM 677 C C . HIS A 1 91 ? 13.289 25.781 2.996 1 93.81 91 HIS A C 1
ATOM 679 O O . HIS A 1 91 ? 13.5 26.953 3.312 1 93.81 91 HIS A O 1
ATOM 685 N N . ARG A 1 92 ? 12.484 25.469 2.035 1 92.62 92 ARG A N 1
ATOM 686 C CA . ARG A 1 92 ? 11.852 26.484 1.189 1 92.62 92 ARG A CA 1
ATOM 687 C C . ARG A 1 92 ? 10.414 26.75 1.639 1 92.62 92 ARG A C 1
ATOM 689 O O . ARG A 1 92 ? 9.711 27.562 1.033 1 92.62 92 ARG A O 1
ATOM 696 N N . ARG A 1 93 ? 9.953 26.031 2.711 1 91.62 93 ARG A N 1
ATOM 697 C CA . ARG A 1 93 ? 8.586 26.156 3.193 1 91.62 93 ARG A CA 1
ATOM 698 C C . ARG A 1 93 ? 7.582 25.938 2.066 1 91.62 93 ARG A C 1
ATOM 700 O O . ARG A 1 93 ? 6.715 26.781 1.823 1 91.62 93 ARG A O 1
ATOM 707 N N . MET A 1 94 ? 7.734 24.812 1.422 1 93.69 94 MET A N 1
ATOM 708 C CA . MET A 1 94 ? 6.891 24.469 0.283 1 93.69 94 MET A CA 1
ATOM 709 C C . MET A 1 94 ? 6.309 23.062 0.443 1 93.69 94 MET A C 1
ATOM 711 O O . MET A 1 94 ? 6.871 22.234 1.153 1 93.69 94 MET A O 1
ATOM 715 N N . LEU A 1 95 ? 5.18 22.938 -0.177 1 92.44 95 LEU A N 1
ATOM 716 C CA . LEU A 1 95 ? 4.551 21.625 -0.364 1 92.44 95 LEU A CA 1
ATOM 717 C C . LEU A 1 95 ? 4.75 21.125 -1.791 1 92.44 95 LEU A C 1
ATOM 719 O O . LEU A 1 95 ? 4.199 21.703 -2.736 1 92.44 95 LEU A O 1
ATOM 723 N N . MET A 1 96 ? 5.496 20.109 -1.817 1 93.44 96 MET A N 1
ATOM 724 C CA . MET A 1 96 ? 5.891 19.625 -3.137 1 93.44 96 MET A CA 1
ATOM 725 C C . MET A 1 96 ? 5.047 18.422 -3.547 1 93.44 96 MET A C 1
ATOM 727 O O . MET A 1 96 ? 4.605 17.656 -2.693 1 93.44 96 MET A O 1
ATOM 731 N N . SER A 1 97 ? 4.832 18.328 -4.855 1 91.44 97 SER A N 1
ATOM 732 C CA . SER A 1 97 ? 4.281 17.109 -5.449 1 91.44 97 SER A CA 1
ATOM 733 C C . SER A 1 97 ? 5.383 16.203 -5.969 1 91.44 97 SER A C 1
ATOM 735 O O . SER A 1 97 ? 6.559 16.578 -5.961 1 91.44 97 SER A O 1
ATOM 737 N N . SER A 1 98 ? 5.027 14.922 -6.234 1 87.25 98 SER A N 1
ATOM 738 C CA . SER A 1 98 ? 6.035 13.992 -6.734 1 87.25 98 SER A CA 1
ATOM 739 C C . SER A 1 98 ? 6.043 13.961 -8.258 1 87.25 98 SER A C 1
ATOM 741 O O . SER A 1 98 ? 6.91 13.328 -8.867 1 87.25 98 SER A O 1
ATOM 743 N N . ASN A 1 99 ? 5.09 14.547 -8.867 1 75.81 99 ASN A N 1
ATOM 744 C CA . ASN A 1 99 ? 5.07 14.625 -10.328 1 75.81 99 ASN A CA 1
ATOM 745 C C . ASN A 1 99 ? 5.277 16.047 -10.812 1 75.81 99 ASN A C 1
ATOM 747 O O . ASN A 1 99 ? 4.875 17 -10.148 1 75.81 99 ASN A O 1
ATOM 751 N N . GLU A 1 100 ? 6.012 16.141 -11.859 1 68.62 100 GLU A N 1
ATOM 752 C CA . GLU A 1 100 ? 6.43 17.438 -12.406 1 68.62 100 GLU A CA 1
ATOM 753 C C . GLU A 1 100 ? 5.23 18.25 -12.891 1 68.62 100 GLU A C 1
ATOM 755 O O . GLU A 1 100 ? 5.324 19.469 -13.047 1 68.62 100 GLU A O 1
ATOM 760 N N . GLN A 1 101 ? 4.203 17.594 -13.016 1 74.62 101 GLN A N 1
ATOM 761 C CA . GLN A 1 101 ? 3.047 18.281 -13.586 1 74.62 101 GLN A CA 1
ATOM 762 C C . GLN A 1 101 ? 2.346 19.125 -12.531 1 74.62 101 GLN A C 1
ATOM 764 O O . GLN A 1 101 ? 1.523 19.984 -12.867 1 74.62 101 GLN A O 1
ATOM 769 N N . HIS A 1 102 ? 2.701 18.922 -11.375 1 77.19 102 HIS A N 1
ATOM 770 C CA . HIS A 1 102 ? 2.043 19.656 -10.305 1 77.19 102 HIS A CA 1
ATOM 771 C C . HIS A 1 102 ? 2.998 20.656 -9.664 1 77.19 102 HIS A C 1
ATOM 773 O O . HIS A 1 102 ? 4.082 20.281 -9.211 1 77.19 102 HIS A O 1
ATOM 779 N N . LEU A 1 103 ? 2.652 21.891 -9.648 1 78.31 103 LEU A N 1
ATOM 780 C CA . LEU A 1 103 ? 3.49 22.969 -9.117 1 78.31 103 LEU A CA 1
ATOM 781 C C . LEU A 1 103 ? 3.543 22.906 -7.594 1 78.31 103 LEU A C 1
ATOM 783 O O . LEU A 1 103 ? 2.545 22.594 -6.945 1 78.31 103 LEU A O 1
ATOM 787 N N . PRO A 1 104 ? 4.73 23.234 -7.133 1 88.06 104 PRO A N 1
ATOM 788 C CA . PRO A 1 104 ? 4.828 23.359 -5.676 1 88.06 104 PRO A CA 1
ATOM 789 C C . PRO A 1 104 ? 3.943 24.469 -5.117 1 88.06 104 PRO A C 1
ATOM 791 O O . PRO A 1 104 ? 3.654 25.453 -5.816 1 88.06 104 PRO A O 1
ATOM 794 N N . VAL A 1 105 ? 3.504 24.234 -3.959 1 89.12 105 VAL A N 1
ATOM 795 C CA . VAL A 1 105 ? 2.701 25.234 -3.262 1 89.12 105 VAL A CA 1
ATOM 796 C C . VAL A 1 105 ? 3.529 25.891 -2.158 1 89.12 105 VAL A C 1
ATOM 798 O O . VAL A 1 105 ? 4.09 25.188 -1.303 1 89.12 105 VAL A O 1
ATOM 801 N N . THR A 1 106 ? 3.621 27.203 -2.221 1 91.81 106 THR A N 1
ATOM 802 C CA . THR A 1 106 ? 4.336 27.938 -1.185 1 91.81 106 THR A CA 1
ATOM 803 C C . THR A 1 106 ? 3.439 28.172 0.025 1 91.81 106 THR A C 1
ATOM 805 O O . THR A 1 106 ? 2.27 28.531 -0.126 1 91.81 106 THR A O 1
ATOM 808 N N . ILE A 1 107 ? 3.965 27.938 1.177 1 92.5 107 ILE A N 1
ATOM 809 C CA . ILE A 1 107 ? 3.252 28.234 2.414 1 92.5 107 ILE A CA 1
ATOM 810 C C . ILE A 1 107 ? 3.537 29.672 2.84 1 92.5 107 ILE A C 1
ATOM 812 O O . ILE A 1 107 ? 4.648 29.984 3.264 1 92.5 107 ILE A O 1
ATOM 816 N N . CYS A 1 108 ? 2.541 30.516 2.717 1 91.25 108 CYS A N 1
ATOM 817 C CA . CYS A 1 108 ? 2.689 31.922 3.104 1 91.25 108 CYS A CA 1
ATOM 818 C C . CYS A 1 108 ? 2.143 32.156 4.504 1 91.25 108 CYS A C 1
ATOM 820 O O . CYS A 1 108 ? 1.395 31.328 5.035 1 91.25 108 CYS A O 1
ATOM 822 N N . ASP A 1 109 ? 2.451 33.25 5.039 1 90.31 109 ASP A N 1
ATOM 823 C CA . ASP A 1 109 ? 2.096 33.594 6.414 1 90.31 109 ASP A CA 1
ATOM 824 C C . ASP A 1 109 ? 0.582 33.719 6.574 1 90.31 109 ASP A C 1
ATOM 826 O O . ASP A 1 109 ? 0.05 33.5 7.668 1 90.31 109 ASP A O 1
ATOM 830 N N . TYR A 1 110 ? -0.091 34.031 5.52 1 91.62 110 TYR A N 1
ATOM 831 C CA . TYR A 1 110 ? -1.531 34.25 5.617 1 91.62 110 TYR A CA 1
ATOM 832 C C . TYR A 1 110 ? -2.285 32.938 5.414 1 91.62 110 TYR A C 1
ATOM 834 O O . TYR A 1 110 ? -3.5 32.875 5.617 1 91.62 110 TYR A O 1
ATOM 842 N N . ASP A 1 111 ? -1.596 31.938 5.023 1 91.75 111 ASP A N 1
ATOM 843 C CA . ASP A 1 111 ? -2.23 30.641 4.844 1 91.75 111 ASP A CA 1
ATOM 844 C C . ASP A 1 111 ? -2.529 29.984 6.191 1 91.75 111 ASP A C 1
ATOM 846 O O . ASP A 1 111 ? -1.781 30.172 7.156 1 91.75 111 ASP A O 1
ATOM 850 N N . ASP A 1 112 ? -3.707 29.391 6.277 1 93.44 112 ASP A N 1
ATOM 851 C CA . ASP A 1 112 ? -3.961 28.469 7.375 1 93.44 112 ASP A CA 1
ATOM 852 C C . ASP A 1 112 ? -3.357 27.094 7.09 1 93.44 112 ASP A C 1
ATOM 854 O O . ASP A 1 112 ? -3.852 26.359 6.234 1 93.44 112 ASP A O 1
ATOM 858 N N . PHE A 1 113 ? -2.215 26.891 7.742 1 92.31 113 PHE A N 1
ATOM 859 C CA . PHE A 1 113 ? -1.455 25.672 7.457 1 92.31 113 PHE A CA 1
ATOM 860 C C . PHE A 1 113 ? -1.146 24.922 8.742 1 92.31 113 PHE A C 1
ATOM 862 O O . PHE A 1 113 ? -0.726 25.516 9.734 1 92.31 113 PHE A O 1
ATOM 869 N N . SER A 1 114 ? -1.405 23.625 8.758 1 93.81 114 SER A N 1
ATOM 870 C CA . SER A 1 114 ? -0.985 22.75 9.844 1 93.81 114 SER A CA 1
ATOM 871 C C . SER A 1 114 ? -0.656 21.359 9.336 1 93.81 114 SER A C 1
ATOM 873 O O . SER A 1 114 ? -1.268 20.875 8.375 1 93.81 114 SER A O 1
ATOM 875 N N . ILE A 1 115 ? 0.336 20.766 9.945 1 93.5 115 ILE A N 1
ATOM 876 C CA . ILE A 1 115 ? 0.66 19.375 9.648 1 93.5 115 ILE A CA 1
ATOM 877 C C . ILE A 1 115 ? -0.232 18.453 10.469 1 93.5 115 ILE A C 1
ATOM 879 O O . ILE A 1 115 ? -0.236 18.516 11.703 1 93.5 115 ILE A O 1
ATOM 883 N N . GLU A 1 116 ? -1.038 17.672 9.789 1 89.5 116 GLU A N 1
ATOM 884 C CA . GLU A 1 116 ? -1.926 16.719 10.461 1 89.5 116 GLU A CA 1
ATOM 885 C C . GLU A 1 116 ? -1.185 15.445 10.852 1 89.5 116 GLU A C 1
ATOM 887 O O . GLU A 1 116 ? -1.555 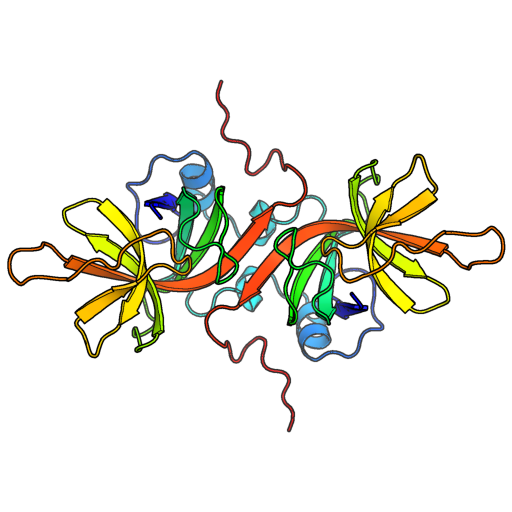14.781 11.82 1 89.5 116 GLU A O 1
ATOM 892 N N . GLY A 1 117 ? -0.221 15.086 10.07 1 93.12 117 GLY A N 1
ATOM 893 C CA . GLY A 1 117 ? 0.595 13.922 10.383 1 93.12 117 GLY A CA 1
ATOM 894 C C . GLY A 1 117 ? 1.527 13.531 9.25 1 93.12 117 GLY A C 1
ATOM 895 O O . GLY A 1 117 ? 1.488 14.125 8.172 1 93.12 117 GLY A O 1
ATOM 896 N N . VAL A 1 118 ? 2.41 12.531 9.57 1 95.19 118 VAL A N 1
ATOM 897 C CA . VAL A 1 118 ? 3.357 12 8.594 1 95.19 118 VAL A CA 1
ATOM 898 C C . VAL A 1 118 ? 2.799 10.719 7.98 1 95.19 118 VAL A C 1
ATOM 900 O O . VAL A 1 118 ? 2.312 9.836 8.695 1 95.19 118 VAL A O 1
ATOM 903 N N . VAL A 1 119 ? 2.795 10.711 6.629 1 93.75 119 VAL A N 1
ATOM 904 C CA . VAL A 1 119 ? 2.404 9.484 5.949 1 93.75 119 VAL A CA 1
ATOM 905 C C . VAL A 1 119 ? 3.52 8.445 6.07 1 93.75 119 VAL A C 1
ATOM 907 O O . VAL A 1 119 ? 4.57 8.578 5.441 1 93.75 119 VAL A O 1
ATOM 910 N N . ILE A 1 120 ? 3.242 7.395 6.785 1 93.5 120 ILE A N 1
ATOM 911 C CA . ILE A 1 120 ? 4.312 6.434 7.035 1 93.5 120 ILE A CA 1
ATOM 912 C C . ILE A 1 120 ? 4.188 5.258 6.074 1 93.5 120 ILE A C 1
ATOM 914 O O . ILE A 1 120 ? 5.188 4.633 5.711 1 93.5 120 ILE A O 1
ATOM 918 N N . ARG A 1 121 ? 2.963 4.973 5.66 1 92.62 121 ARG A N 1
ATOM 919 C CA . ARG A 1 121 ? 2.705 3.896 4.707 1 92.62 121 ARG A CA 1
ATOM 920 C C . ARG A 1 121 ? 1.569 4.266 3.758 1 92.62 121 ARG A C 1
ATOM 922 O O . ARG A 1 121 ? 0.721 5.098 4.09 1 92.62 121 ARG A O 1
ATOM 929 N N . SER A 1 122 ? 1.572 3.715 2.672 1 93.75 122 SER A N 1
ATOM 930 C CA . SER A 1 122 ? 0.438 3.736 1.754 1 93.75 122 SER A CA 1
ATOM 931 C C . SER A 1 122 ? 0.059 2.328 1.31 1 93.75 122 SER A C 1
ATOM 933 O O . SER A 1 122 ? 0.915 1.444 1.233 1 93.75 122 SER A O 1
ATOM 935 N N . ILE A 1 123 ? -1.166 2.113 1.086 1 91.56 123 ILE A N 1
ATOM 936 C CA . ILE A 1 123 ? -1.7 0.814 0.692 1 91.56 123 ILE A CA 1
ATOM 937 C C . ILE A 1 123 ? -2.426 0.939 -0.646 1 91.56 123 ILE A C 1
ATOM 939 O O . ILE A 1 123 ? -3.328 1.768 -0.795 1 91.56 123 ILE A O 1
ATOM 943 N N . ARG A 1 124 ? -2.043 0.171 -1.541 1 93.56 124 ARG A N 1
ATOM 944 C CA . ARG A 1 124 ? -2.674 0.146 -2.855 1 93.56 124 ARG A CA 1
ATOM 945 C C . ARG A 1 124 ? -3.498 -1.123 -3.045 1 93.56 124 ARG A C 1
ATOM 947 O O . ARG A 1 124 ? -3.062 -2.215 -2.674 1 93.56 124 ARG A O 1
ATOM 954 N N . CYS A 1 125 ? -4.633 -0.895 -3.584 1 91.44 125 CYS A N 1
ATOM 955 C CA . CYS A 1 125 ? -5.527 -2.014 -3.861 1 91.44 125 CYS A CA 1
ATOM 956 C C . CYS A 1 125 ? -5.352 -2.514 -5.289 1 91.44 125 CYS A C 1
ATOM 958 O O . CYS A 1 125 ? -5.504 -1.749 -6.242 1 91.44 125 CYS A O 1
ATOM 960 N N . HIS A 1 126 ? -5 -3.775 -5.375 1 93.56 126 HIS A N 1
ATOM 961 C CA . HIS A 1 126 ? -4.797 -4.352 -6.699 1 93.56 126 HIS A CA 1
ATOM 962 C C . HIS A 1 126 ? -6 -5.191 -7.125 1 93.56 126 HIS A C 1
ATOM 964 O O . HIS A 1 126 ? -6.164 -5.48 -8.312 1 93.56 126 HIS A O 1
ATOM 970 N N . ARG A 1 127 ? -6.68 -5.664 -6.168 1 88.75 127 ARG A N 1
ATOM 971 C CA . ARG A 1 127 ? -7.941 -6.367 -6.383 1 88.75 127 ARG A CA 1
ATOM 972 C C . ARG A 1 127 ? -9.07 -5.727 -5.578 1 88.75 127 ARG A C 1
ATOM 974 O O . ARG A 1 127 ? -8.93 -5.496 -4.379 1 88.75 127 ARG A O 1
ATOM 981 N N . GLN A 1 128 ? -10.148 -5.383 -6.277 1 78.31 128 GLN A N 1
ATOM 982 C CA . GLN A 1 128 ? -11.242 -4.695 -5.598 1 78.31 128 GLN A CA 1
ATOM 983 C C . GLN A 1 128 ? -11.773 -5.527 -4.438 1 78.31 128 GLN A C 1
ATOM 985 O O . GLN A 1 128 ? -11.844 -6.758 -4.523 1 78.31 128 GLN A O 1
ATOM 990 N N . SER A 1 129 ? -11.805 -4.945 -3.34 1 70.44 129 SER A N 1
ATOM 991 C CA . SER A 1 129 ? -12.383 -5.598 -2.166 1 70.44 129 SER A CA 1
ATOM 992 C C . SER A 1 129 ? -13.68 -4.922 -1.736 1 70.44 129 SER A C 1
ATOM 994 O O . SER A 1 129 ? -13.805 -3.699 -1.815 1 70.44 129 SER A O 1
ATOM 996 N N . PRO A 1 130 ? -14.711 -5.809 -1.595 1 61.91 130 PRO A N 1
ATOM 997 C CA . PRO A 1 130 ? -15.969 -5.238 -1.106 1 61.91 130 PRO A CA 1
ATOM 998 C C . PRO A 1 130 ? -15.789 -4.422 0.171 1 61.91 130 PRO A C 1
ATOM 1000 O O . PRO A 1 130 ? -16.625 -3.576 0.491 1 61.91 130 PRO A O 1
ATOM 1003 N N . LEU A 1 131 ? -14.641 -4.688 0.85 1 60.34 131 LEU A N 1
ATOM 1004 C CA . LEU A 1 131 ? -14.406 -4.02 2.127 1 60.34 131 LEU A CA 1
ATOM 1005 C C . LEU A 1 131 ? -14.094 -2.545 1.918 1 60.34 131 LEU A C 1
ATOM 1007 O O . LEU A 1 131 ? -14.312 -1.726 2.814 1 60.34 131 LEU A O 1
ATOM 1011 N N . LEU A 1 132 ? -13.547 -2.242 0.806 1 58.22 132 LEU A N 1
ATOM 1012 C CA . LEU A 1 132 ? -13.109 -0.872 0.56 1 58.22 132 LEU A CA 1
ATOM 1013 C C . LEU A 1 132 ? -14.062 -0.161 -0.393 1 58.22 132 LEU A C 1
ATOM 1015 O O . LEU A 1 132 ? -13.93 1.04 -0.636 1 58.22 132 LEU A O 1
ATOM 1019 N N . ILE A 1 133 ? -15.039 -0.861 -1.165 1 49.84 133 ILE A N 1
ATOM 1020 C CA . ILE A 1 133 ? -15.945 -0.264 -2.141 1 49.84 133 ILE A CA 1
ATOM 1021 C C . ILE A 1 133 ? -17.016 0.563 -1.419 1 49.84 133 ILE A C 1
ATOM 1023 O O . ILE A 1 133 ? -17.641 0.083 -0.479 1 49.84 133 ILE A O 1
ATOM 1027 N N . SER A 1 134 ? -16.781 1.838 -1.458 1 47.66 134 SER A N 1
ATOM 1028 C CA . SER A 1 134 ? -17.859 2.75 -1.099 1 47.66 134 SER A CA 1
ATOM 1029 C C . SER A 1 134 ? -19.188 2.297 -1.694 1 47.66 134 SER A C 1
ATOM 1031 O O . SER A 1 134 ? -19.266 1.953 -2.875 1 47.66 134 SER A O 1
ATOM 1033 N N . LYS A 1 135 ? -20.25 1.856 -0.914 1 33.75 135 LYS A N 1
ATOM 1034 C CA . LYS A 1 135 ? -21.625 1.72 -1.375 1 33.75 135 LYS A CA 1
ATOM 1035 C C . LYS A 1 135 ? -22.047 2.918 -2.223 1 33.75 135 LYS A C 1
ATOM 1037 O O . LYS A 1 135 ? -22.281 4.004 -1.694 1 33.75 135 LYS A O 1
ATOM 1042 N N . LYS A 1 136 ? -21.516 3.275 -3.322 1 34.75 136 LYS A N 1
ATOM 1043 C CA . LYS A 1 136 ? -22.406 4.156 -4.07 1 34.75 136 LYS A CA 1
ATOM 1044 C C . LYS A 1 136 ? -23.781 3.525 -4.242 1 34.75 136 LYS A C 1
ATOM 1046 O O . LYS A 1 136 ? -23.984 2.684 -5.121 1 34.75 136 LYS A O 1
ATOM 1051 N N . GLY A 1 137 ? -24.281 2.84 -3.254 1 24.06 137 GLY A N 1
ATOM 1052 C CA . GLY A 1 137 ? -25.703 2.924 -3.518 1 24.06 137 GLY A CA 1
ATOM 1053 C C . GLY A 1 137 ? -26.234 4.344 -3.479 1 24.06 137 GLY A C 1
ATOM 1054 O O . GLY A 1 137 ? -25.703 5.188 -2.748 1 24.06 137 GLY A O 1
ATOM 1055 N N . MET B 1 1 ? -2.465 16.5 -4.363 1 79.69 1 MET B N 1
ATOM 1056 C CA . MET B 1 1 ? -3.301 15.352 -4.016 1 79.69 1 MET B CA 1
ATOM 1057 C C . MET B 1 1 ? -4.141 15.648 -2.777 1 79.69 1 MET B C 1
ATOM 1059 O O . MET B 1 1 ? -3.633 16.188 -1.791 1 79.69 1 MET B O 1
ATOM 1063 N N . ARG B 1 2 ? -5.52 15.406 -2.863 1 76.31 2 ARG B N 1
ATOM 1064 C CA . ARG B 1 2 ? -6.406 15.562 -1.713 1 76.31 2 ARG B CA 1
ATOM 1065 C C . ARG B 1 2 ? -6.473 14.281 -0.896 1 76.31 2 ARG B C 1
ATOM 1067 O O . ARG B 1 2 ? -6.199 13.195 -1.413 1 76.31 2 ARG B O 1
ATOM 1074 N N . VAL B 1 3 ? -6.574 14.516 0.447 1 76.31 3 VAL B N 1
ATOM 1075 C CA . VAL B 1 3 ? -6.715 13.367 1.336 1 76.31 3 VAL B CA 1
ATOM 1076 C C . VAL B 1 3 ? -8.055 13.438 2.061 1 76.31 3 VAL B C 1
ATOM 1078 O O . VAL B 1 3 ? -8.43 14.492 2.584 1 76.31 3 VAL B O 1
ATOM 1081 N N . ILE B 1 4 ? -8.781 12.406 1.936 1 65.94 4 ILE B N 1
ATOM 1082 C CA . ILE B 1 4 ? -10.016 12.273 2.699 1 65.94 4 ILE B CA 1
ATOM 1083 C C . ILE B 1 4 ? -9.766 11.414 3.939 1 65.94 4 ILE B C 1
ATOM 1085 O O . ILE B 1 4 ? -9.578 10.203 3.836 1 65.94 4 ILE B O 1
ATOM 1089 N N . PRO B 1 5 ? -9.555 12.164 5.078 1 65.5 5 PRO B N 1
ATOM 1090 C CA . PRO B 1 5 ? -9.344 11.352 6.277 1 65.5 5 PRO B CA 1
ATOM 1091 C C . PRO B 1 5 ? -10.453 10.328 6.504 1 65.5 5 PRO B C 1
ATOM 1093 O O . PRO B 1 5 ? -11.625 10.609 6.242 1 65.5 5 PRO B O 1
ATOM 1096 N N . ILE B 1 6 ? -10.07 9.141 6.621 1 56.62 6 ILE B N 1
ATOM 1097 C CA . ILE B 1 6 ? -11.008 8.07 6.957 1 56.62 6 ILE B CA 1
ATOM 1098 C C . ILE B 1 6 ? -10.961 7.801 8.461 1 56.62 6 ILE B C 1
ATOM 1100 O O . ILE B 1 6 ? -9.875 7.742 9.047 1 56.62 6 ILE B O 1
ATOM 1104 N N . ALA B 1 7 ? -11.922 8.305 9.297 1 45.84 7 ALA B N 1
ATOM 1105 C CA . ALA B 1 7 ? -11.938 8.125 10.75 1 45.84 7 ALA B CA 1
ATOM 1106 C C . ALA B 1 7 ? -11.461 6.73 11.133 1 45.84 7 ALA B C 1
ATOM 1108 O O . ALA B 1 7 ? -12.109 5.73 10.812 1 45.84 7 ALA B O 1
ATOM 1109 N N . ALA B 1 8 ? -10.422 6.391 10.898 1 40.44 8 ALA B N 1
ATOM 1110 C CA . ALA B 1 8 ? -10.008 5.23 11.688 1 40.44 8 ALA B CA 1
ATOM 1111 C C . ALA B 1 8 ? -10.398 5.395 13.148 1 40.44 8 ALA B C 1
ATOM 1113 O O . ALA B 1 8 ? -10.695 6.5 13.602 1 40.44 8 ALA B O 1
ATOM 1114 N N . SER B 1 9 ? -10.508 4.297 14.047 1 34.91 9 SER B N 1
ATOM 1115 C CA . SER B 1 9 ? -10.75 4.508 15.469 1 34.91 9 SER B CA 1
ATOM 1116 C C . SER B 1 9 ? -10.211 5.859 15.93 1 34.91 9 SER B C 1
ATOM 1118 O O . SER B 1 9 ? -10.75 6.469 16.859 1 34.91 9 SER B O 1
ATOM 1120 N N . ALA B 1 10 ? -9.023 6.016 15.953 1 35.38 10 ALA B N 1
ATOM 1121 C CA . ALA B 1 10 ? -8.781 7.121 16.875 1 35.38 10 ALA B CA 1
ATOM 1122 C C . ALA B 1 10 ? -9.547 8.375 16.453 1 35.38 10 ALA B C 1
ATOM 1124 O O . ALA B 1 10 ? -10.68 8.594 16.875 1 35.38 10 ALA B O 1
ATOM 1125 N N . GLY B 1 11 ? -8.758 9.57 16.266 1 30.59 11 GLY B N 1
ATOM 1126 C CA . GLY B 1 11 ? -9.094 10.961 16.531 1 30.59 11 GLY B CA 1
ATOM 1127 C C . GLY B 1 11 ? -9.992 11.57 15.469 1 30.59 11 GLY B C 1
ATOM 1128 O O . GLY B 1 11 ? -10.562 12.641 15.68 1 30.59 11 GLY B O 1
ATOM 1129 N N . ILE B 1 12 ? -9.805 11.414 14.047 1 33.72 12 ILE B N 1
ATOM 1130 C CA . ILE B 1 12 ? -10.477 12.539 13.391 1 33.72 12 ILE B CA 1
ATOM 1131 C C . ILE B 1 12 ? -11.875 12.117 12.969 1 33.72 12 ILE B C 1
ATOM 1133 O O . ILE B 1 12 ? -12.039 11.203 12.156 1 33.72 12 ILE B O 1
ATOM 1137 N N . THR B 1 13 ? -12.922 11.992 13.875 1 34.81 13 THR B N 1
ATOM 1138 C CA . THR B 1 13 ? -14.375 11.844 13.844 1 34.81 13 THR B CA 1
ATOM 1139 C C . THR B 1 13 ? -14.945 12.359 12.523 1 34.81 13 THR B C 1
ATOM 1141 O O . THR B 1 13 ? -16.062 12.016 12.156 1 34.81 13 THR B O 1
ATOM 1144 N N . GLY B 1 14 ? -14.562 13.352 12.016 1 35.53 14 GLY B N 1
ATOM 1145 C CA . GLY B 1 14 ? -15.461 14.062 11.125 1 35.53 14 GLY B CA 1
ATOM 1146 C C . GLY B 1 14 ? -15.555 13.438 9.742 1 35.53 14 GLY B C 1
ATOM 1147 O O . GLY B 1 14 ? -16.109 14.039 8.82 1 35.53 14 GLY B O 1
ATOM 1148 N N . PHE B 1 15 ? -14.672 12.484 9.469 1 36.06 15 PHE B N 1
ATOM 1149 C CA . PHE B 1 15 ? -14.719 12.25 8.031 1 36.06 15 PHE B CA 1
ATOM 1150 C C . PHE B 1 15 ? -15.75 11.172 7.703 1 36.06 15 PHE B C 1
ATOM 1152 O O . PHE B 1 15 ? -15.758 10.109 8.32 1 36.06 15 PHE B O 1
ATOM 1159 N N . GLU B 1 16 ? -16.891 11.438 7.273 1 36.59 16 GLU B N 1
ATOM 1160 C CA . GLU B 1 16 ? -18.031 10.602 6.934 1 36.59 16 GLU B CA 1
ATOM 1161 C C . GLU B 1 16 ? -17.656 9.531 5.918 1 36.59 16 GLU B C 1
ATOM 1163 O O . GLU B 1 16 ? -18.516 8.781 5.441 1 36.59 16 GLU B O 1
ATOM 1168 N N . SER B 1 17 ? -16.5 9.305 5.523 1 41.91 17 SER B N 1
ATOM 1169 C CA . SER B 1 17 ? -16.469 8.336 4.434 1 41.91 17 SER B CA 1
ATOM 1170 C C . SER B 1 17 ? -16.719 6.926 4.941 1 41.91 17 SER B C 1
ATOM 1172 O O . SER B 1 17 ? -16.469 6.625 6.109 1 41.91 17 SER B O 1
ATOM 1174 N N . PRO B 1 18 ? -17.516 6.18 4.07 1 43.22 18 PRO B N 1
A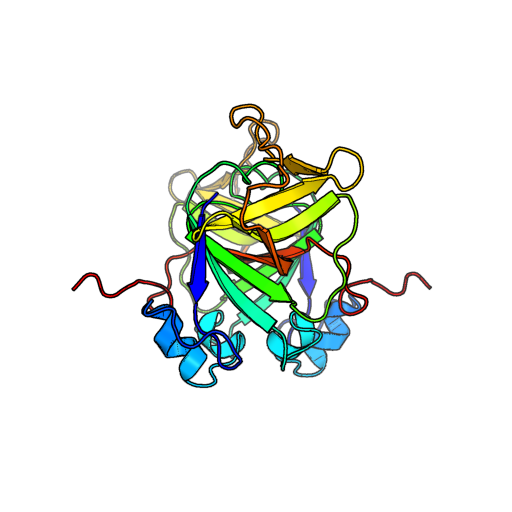TOM 1175 C CA . PRO B 1 18 ? -17.797 4.793 4.453 1 43.22 18 PRO B CA 1
ATOM 1176 C C . PRO B 1 18 ? -16.609 4.105 5.117 1 43.22 18 PRO B C 1
ATOM 1178 O O . PRO B 1 18 ? -16.797 3.275 6.012 1 43.22 18 PRO B O 1
ATOM 1181 N N . ALA B 1 19 ? -15.469 4.191 4.594 1 45.31 19 ALA B N 1
ATOM 1182 C CA . ALA B 1 19 ? -14.32 3.658 5.312 1 45.31 19 ALA B CA 1
ATOM 1183 C C . ALA B 1 19 ? -14.227 4.262 6.715 1 45.31 19 ALA B C 1
ATOM 1185 O O . ALA B 1 19 ? -13.656 3.648 7.621 1 45.31 19 ALA B O 1
ATOM 1186 N N . ALA B 1 20 ? -14.805 5.438 6.766 1 45.97 20 ALA B N 1
ATOM 1187 C CA . ALA B 1 20 ? -14.859 6.113 8.062 1 45.97 20 ALA B CA 1
ATOM 1188 C C . ALA B 1 20 ? -15.555 5.242 9.102 1 45.97 20 ALA B C 1
ATOM 1190 O O . ALA B 1 20 ? -15.133 5.191 10.258 1 45.97 20 ALA B O 1
ATOM 1191 N N . GLU B 1 21 ? -16.594 4.691 8.523 1 45.31 21 GLU B N 1
ATOM 1192 C CA . GLU B 1 21 ? -17.344 3.854 9.461 1 45.31 21 GLU B CA 1
ATOM 1193 C C . GLU B 1 21 ? -16.5 2.674 9.938 1 45.31 21 GLU B C 1
ATOM 1195 O O . GLU B 1 21 ? -16.594 2.25 11.094 1 45.31 21 GLU B O 1
ATOM 1200 N N . TYR B 1 22 ? -15.828 2.191 9.008 1 44.69 22 TYR B N 1
ATOM 1201 C CA . TYR B 1 22 ? -15.086 0.999 9.391 1 44.69 22 TYR B CA 1
ATOM 1202 C C . TYR B 1 22 ? -14.109 1.304 10.523 1 44.69 22 TYR B C 1
ATOM 1204 O O . TYR B 1 22 ? -13.961 0.508 11.453 1 44.69 22 TYR B O 1
ATOM 1212 N N . LEU B 1 23 ? -13.414 2.4 10.344 1 46.41 23 LEU B N 1
ATOM 1213 C CA . LEU B 1 23 ? -12.398 2.688 11.352 1 46.41 23 LEU B CA 1
ATOM 1214 C C . LEU B 1 23 ? -13.031 3.188 12.641 1 46.41 23 LEU B C 1
ATOM 1216 O O . LEU B 1 23 ? -12.445 3.049 13.719 1 46.41 23 LEU B O 1
ATOM 1220 N N . GLN B 1 24 ? -14.125 3.799 12.43 1 43.88 24 GLN B N 1
ATOM 1221 C CA . GLN B 1 24 ? -14.805 4.09 13.688 1 43.88 24 GLN B CA 1
ATOM 1222 C C . GLN B 1 24 ? -15.039 2.811 14.492 1 43.88 24 GLN B C 1
ATOM 1224 O O . GLN B 1 24 ? -15.031 2.834 15.719 1 43.88 24 GLN B O 1
ATOM 1229 N N . LEU B 1 25 ? -15.156 1.914 13.734 1 43.09 25 LEU B N 1
ATOM 1230 C CA . LEU B 1 25 ? -15.617 0.735 14.453 1 43.09 25 LEU B CA 1
ATOM 1231 C C . LEU B 1 25 ? -14.445 -0.047 15.031 1 43.09 25 LEU B C 1
ATOM 1233 O O . LEU B 1 25 ? -14.648 -1.042 15.734 1 43.09 25 LEU B O 1
ATOM 1237 N N . GLY B 1 26 ? -13.32 0.666 15.25 1 50.53 26 GLY B N 1
ATOM 1238 C CA . GLY B 1 26 ? -12.281 -0.147 15.875 1 50.53 26 GLY B CA 1
ATOM 1239 C C . GLY B 1 26 ? -11.695 -1.185 14.93 1 50.53 26 GLY B C 1
ATOM 1240 O O . GLY B 1 26 ? -11.172 -2.203 15.383 1 50.53 26 GLY B O 1
ATOM 1241 N N . LEU B 1 27 ? -11.992 -1.065 13.75 1 56.84 27 LEU B N 1
ATOM 1242 C CA . LEU B 1 27 ? -11.531 -2.154 12.891 1 56.84 27 LEU B CA 1
ATOM 1243 C C . LEU B 1 27 ? -10.023 -2.094 12.695 1 56.84 27 LEU B C 1
ATOM 1245 O O . LEU B 1 27 ? -9.445 -1.008 12.594 1 56.84 27 LEU B O 1
ATOM 1249 N N . SER B 1 28 ? -9.398 -3.289 12.891 1 69.62 28 SER B N 1
ATOM 1250 C CA . SER B 1 28 ? -7.98 -3.531 12.672 1 69.62 28 SER B CA 1
ATOM 1251 C C . SER B 1 28 ? -7.645 -3.559 11.188 1 69.62 28 SER B C 1
ATOM 1253 O O . SER B 1 28 ? -8.523 -3.777 10.352 1 69.62 28 SER B O 1
ATOM 1255 N N . LEU B 1 29 ? -6.508 -3.09 10.789 1 76.81 29 LEU B N 1
ATOM 1256 C CA . LEU B 1 29 ? -6.023 -3.162 9.414 1 76.81 29 LEU B CA 1
ATOM 1257 C C . LEU B 1 29 ? -6.203 -4.566 8.852 1 76.81 29 LEU B C 1
ATOM 1259 O O . LEU B 1 29 ? -6.441 -4.734 7.652 1 76.81 29 LEU B O 1
ATOM 1263 N N . ASP B 1 30 ? -6.148 -5.531 9.742 1 76.44 30 ASP B N 1
ATOM 1264 C CA . ASP B 1 30 ? -6.402 -6.902 9.312 1 76.44 30 ASP B CA 1
ATOM 1265 C C . ASP B 1 30 ? -7.805 -7.043 8.727 1 76.44 30 ASP B C 1
ATOM 1267 O O . ASP B 1 30 ? -7.984 -7.641 7.66 1 76.44 30 ASP B O 1
ATOM 1271 N N . GLU B 1 31 ? -8.688 -6.5 9.406 1 74.06 31 GLU B N 1
ATOM 1272 C CA . GLU B 1 31 ? -10.078 -6.621 9 1 74.06 31 GLU B CA 1
ATOM 1273 C C . GLU B 1 31 ? -10.344 -5.852 7.707 1 74.06 31 GLU B C 1
ATOM 1275 O O . GLU B 1 31 ? -11.172 -6.266 6.887 1 74.06 31 GLU B O 1
ATOM 1280 N N . ILE B 1 32 ? -9.562 -4.848 7.441 1 73.19 32 ILE B N 1
ATOM 1281 C CA . ILE B 1 32 ? -9.773 -3.98 6.289 1 73.19 32 ILE B CA 1
ATOM 1282 C C . ILE B 1 32 ? -9.047 -4.547 5.074 1 73.19 32 ILE B C 1
ATOM 1284 O O . ILE B 1 32 ? -9.562 -4.496 3.953 1 73.19 32 ILE B O 1
ATOM 1288 N N . LEU B 1 33 ? -7.961 -5.152 5.363 1 81.38 33 LEU B N 1
ATOM 1289 C CA . LEU B 1 33 ? -7.074 -5.422 4.238 1 81.38 33 LEU B CA 1
ATOM 1290 C C . LEU B 1 33 ? -7.051 -6.91 3.906 1 81.38 33 LEU B C 1
ATOM 1292 O O . LEU B 1 33 ? -6.633 -7.301 2.814 1 81.38 33 LEU B O 1
ATOM 1296 N N . ILE B 1 34 ? -7.465 -7.703 4.871 1 80.44 34 ILE B N 1
ATOM 1297 C CA . ILE B 1 34 ? -7.367 -9.148 4.688 1 80.44 34 ILE B CA 1
ATOM 1298 C C . ILE B 1 34 ? -8.766 -9.75 4.59 1 80.44 34 ILE B C 1
ATOM 1300 O O . ILE B 1 34 ? -9.531 -9.711 5.555 1 80.44 34 ILE B O 1
ATOM 1304 N N . GLN B 1 35 ? -9.086 -10.352 3.518 1 79.19 35 GLN B N 1
ATOM 1305 C CA . GLN B 1 35 ? -10.391 -10.961 3.297 1 79.19 35 GLN B CA 1
ATOM 1306 C C . GLN B 1 35 ? -10.43 -12.391 3.842 1 79.19 35 GLN B C 1
ATOM 1308 O O . GLN B 1 35 ? -11.438 -12.82 4.398 1 79.19 35 GLN B O 1
ATOM 1313 N N . HIS B 1 36 ? -9.367 -13.117 3.645 1 82.94 36 HIS B N 1
ATOM 1314 C CA . HIS B 1 36 ? -9.258 -14.5 4.074 1 82.94 36 HIS B CA 1
ATOM 1315 C C . HIS B 1 36 ? -8.023 -14.711 4.941 1 82.94 36 HIS B C 1
ATOM 1317 O O . HIS B 1 36 ? -6.973 -15.125 4.441 1 82.94 36 HIS B O 1
ATOM 1323 N N . PRO B 1 37 ? -8.141 -14.523 6.211 1 77.94 37 PRO B N 1
ATOM 1324 C CA . PRO B 1 37 ? -6.969 -14.555 7.094 1 77.94 37 PRO B CA 1
ATOM 1325 C C . PRO B 1 37 ? -6.238 -15.891 7.062 1 77.94 37 PRO B C 1
ATOM 1327 O O . PRO B 1 37 ? -5.004 -15.922 7.082 1 77.94 37 PRO B O 1
ATOM 1330 N N . SER B 1 38 ? -6.922 -16.969 6.922 1 77.44 38 SER B N 1
ATOM 1331 C CA . SER B 1 38 ? -6.309 -18.281 7.012 1 77.44 38 SER B CA 1
ATOM 1332 C C . SER B 1 38 ? -5.605 -18.656 5.707 1 77.44 38 SER B C 1
ATOM 1334 O O . SER B 1 38 ? -4.844 -19.625 5.664 1 77.44 38 SER B O 1
ATOM 1336 N N . SER B 1 39 ? -5.75 -17.875 4.684 1 82.81 39 SER B N 1
ATOM 1337 C CA . SER B 1 39 ? -5.184 -18.188 3.377 1 82.81 39 SER B CA 1
ATOM 1338 C C . SER B 1 39 ? -4.395 -17.016 2.824 1 82.81 39 SER B C 1
ATOM 1340 O O . SER B 1 39 ? -4.277 -16.844 1.607 1 82.81 39 SER B O 1
ATOM 1342 N N . THR B 1 40 ? -4.043 -16.156 3.691 1 83 40 THR B N 1
ATOM 1343 C CA . THR B 1 40 ? -3.312 -14.953 3.279 1 83 40 THR B CA 1
ATOM 1344 C C . THR B 1 40 ? -1.888 -14.977 3.824 1 83 40 THR B C 1
ATOM 1346 O O . THR B 1 40 ? -1.665 -15.352 4.977 1 83 40 THR B O 1
ATOM 1349 N N . PHE B 1 41 ? -0.936 -14.656 2.941 1 81 41 PHE B N 1
ATOM 1350 C CA . PHE B 1 41 ? 0.429 -14.492 3.426 1 81 41 PHE B CA 1
ATOM 1351 C C . PHE B 1 41 ? 1.019 -13.172 2.936 1 81 41 PHE B C 1
ATOM 1353 O O . PHE B 1 41 ? 0.463 -12.531 2.039 1 81 41 PHE B O 1
ATOM 1360 N N . ILE B 1 42 ? 2.135 -12.75 3.576 1 83.38 42 ILE B N 1
ATOM 1361 C CA . ILE B 1 42 ? 2.801 -11.5 3.236 1 83.38 42 ILE B CA 1
ATOM 1362 C C . ILE B 1 42 ? 4.121 -11.789 2.529 1 83.38 42 ILE B C 1
ATOM 1364 O O . ILE B 1 42 ? 4.844 -12.719 2.908 1 83.38 42 ILE B O 1
ATOM 1368 N N . GLY B 1 43 ? 4.379 -11.031 1.49 1 84.44 43 GLY B N 1
ATOM 1369 C CA . GLY B 1 43 ? 5.637 -11.141 0.767 1 84.44 43 GLY B CA 1
ATOM 1370 C C . GLY B 1 43 ? 6.352 -9.812 0.614 1 84.44 43 GLY B C 1
ATOM 1371 O O . GLY B 1 43 ? 5.719 -8.75 0.605 1 84.44 43 GLY B O 1
ATOM 1372 N N . LEU B 1 44 ? 7.672 -9.922 0.544 1 84.44 44 LEU B N 1
ATOM 1373 C CA . LEU B 1 44 ? 8.5 -8.75 0.264 1 84.44 44 LEU B CA 1
ATOM 1374 C C . LEU B 1 44 ? 8.867 -8.688 -1.215 1 84.44 44 LEU B C 1
ATOM 1376 O O . LEU B 1 44 ? 9.438 -9.6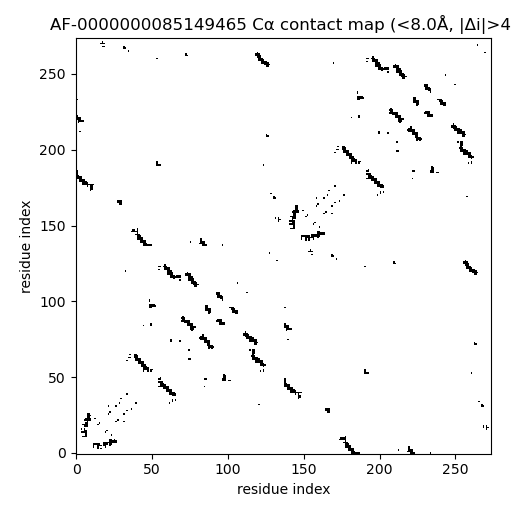41 -1.76 1 84.44 44 LEU B O 1
ATOM 1380 N N . ALA B 1 45 ? 8.57 -7.59 -1.81 1 88.94 45 ALA B N 1
ATOM 1381 C CA . ALA B 1 45 ? 8.867 -7.402 -3.227 1 88.94 45 ALA B CA 1
ATOM 1382 C C . ALA B 1 45 ? 10.32 -6.965 -3.426 1 88.94 45 ALA B C 1
ATOM 1384 O O . ALA B 1 45 ? 10.812 -6.098 -2.701 1 88.94 45 ALA B O 1
ATOM 1385 N N . GLN B 1 46 ? 10.922 -7.582 -4.367 1 88.31 46 GLN B N 1
ATOM 1386 C CA . GLN B 1 46 ? 12.289 -7.215 -4.73 1 88.31 46 GLN B CA 1
ATOM 1387 C C . GLN B 1 46 ? 12.414 -6.977 -6.234 1 88.31 46 GLN B C 1
ATOM 1389 O O . GLN B 1 46 ? 12.18 -7.887 -7.031 1 88.31 46 GLN B O 1
ATOM 1394 N N . GLY B 1 47 ? 12.781 -5.742 -6.59 1 87.44 47 GLY B N 1
ATOM 1395 C CA . GLY B 1 47 ? 12.93 -5.387 -7.992 1 87.44 47 GLY B CA 1
ATOM 1396 C C . GLY B 1 47 ? 12.008 -4.258 -8.422 1 87.44 47 GLY B C 1
ATOM 1397 O O . GLY B 1 47 ? 11.148 -3.828 -7.652 1 87.44 47 GLY B O 1
ATOM 1398 N N . GLU B 1 48 ? 12.125 -3.863 -9.758 1 88.44 48 GLU B N 1
ATOM 1399 C CA . GLU B 1 48 ? 11.414 -2.67 -10.203 1 88.44 48 GLU B CA 1
ATOM 1400 C C . GLU B 1 48 ? 10.43 -3.002 -11.32 1 88.44 48 GLU B C 1
ATOM 1402 O O . GLU B 1 48 ? 9.727 -2.119 -11.82 1 88.44 48 GLU B O 1
ATOM 1407 N N . SER B 1 49 ? 10.297 -4.23 -11.617 1 90.75 49 SER B N 1
ATOM 1408 C CA . SER B 1 49 ? 9.57 -4.605 -12.828 1 90.75 49 SER B CA 1
ATOM 1409 C C . SER B 1 49 ? 8.078 -4.375 -12.672 1 90.75 49 SER B C 1
ATOM 1411 O O . SER B 1 49 ? 7.34 -4.348 -13.664 1 90.75 49 SER B O 1
ATOM 1413 N N . MET B 1 50 ? 7.582 -4.18 -11.461 1 93.12 50 MET B N 1
ATOM 1414 C CA . MET B 1 50 ? 6.148 -4.059 -11.227 1 93.12 50 MET B CA 1
ATOM 1415 C C . MET B 1 50 ? 5.777 -2.637 -10.82 1 93.12 50 MET B C 1
ATOM 1417 O O . MET B 1 50 ? 4.648 -2.383 -10.391 1 93.12 50 MET B O 1
ATOM 1421 N N . GLN B 1 51 ? 6.656 -1.646 -11.008 1 91.12 51 GLN B N 1
ATOM 1422 C CA . GLN B 1 51 ? 6.43 -0.27 -10.586 1 91.12 51 GLN B CA 1
ATOM 1423 C C . GLN B 1 51 ? 5.262 0.354 -11.344 1 91.12 51 GLN B C 1
ATOM 1425 O O . GLN B 1 51 ? 4.555 1.214 -10.82 1 91.12 51 GLN B O 1
ATOM 1430 N N . GLY B 1 52 ? 5.008 -0.094 -12.555 1 90.94 52 GLY B N 1
ATOM 1431 C CA . GLY B 1 52 ? 3.932 0.44 -13.375 1 90.94 52 GLY B CA 1
ATOM 1432 C C . GLY B 1 52 ? 2.557 0.229 -12.766 1 90.94 52 GLY B C 1
ATOM 1433 O O . GLY B 1 52 ? 1.609 0.942 -13.102 1 90.94 52 GLY B O 1
ATOM 1434 N N . VAL B 1 53 ? 2.439 -0.755 -11.898 1 92.12 53 VAL B N 1
ATOM 1435 C CA . VAL B 1 53 ? 1.155 -1.001 -11.25 1 92.12 53 VAL B CA 1
ATOM 1436 C C . VAL B 1 53 ? 1.226 -0.581 -9.789 1 92.12 53 VAL B C 1
ATOM 1438 O O . VAL B 1 53 ? 0.337 -0.908 -9 1 92.12 53 VAL B O 1
ATOM 1441 N N . GLY B 1 54 ? 2.291 0.059 -9.422 1 93.5 54 GLY B N 1
ATOM 1442 C CA . GLY B 1 54 ? 2.373 0.656 -8.094 1 93.5 54 GLY B CA 1
ATOM 1443 C C . GLY B 1 54 ? 3.074 -0.23 -7.086 1 93.5 54 GLY B C 1
ATOM 1444 O O . GLY B 1 54 ? 2.961 -0.012 -5.875 1 93.5 54 GLY B O 1
ATOM 1445 N N . ILE B 1 55 ? 3.764 -1.233 -7.508 1 93.94 55 ILE B N 1
ATOM 1446 C CA . ILE B 1 55 ? 4.531 -2.094 -6.613 1 93.94 55 ILE B CA 1
ATOM 1447 C C . ILE B 1 55 ? 6.023 -1.805 -6.777 1 93.94 55 ILE B C 1
ATOM 1449 O O . ILE B 1 55 ? 6.594 -2.041 -7.848 1 93.94 55 ILE B O 1
ATOM 1453 N N . TYR B 1 56 ? 6.691 -1.352 -5.688 1 91.25 56 TYR B N 1
ATOM 1454 C CA . TYR B 1 56 ? 8.086 -0.933 -5.715 1 91.25 56 TYR B CA 1
ATOM 1455 C C . TYR B 1 56 ? 8.969 -1.916 -4.953 1 91.25 56 TYR B C 1
ATOM 1457 O O . TYR B 1 56 ? 8.469 -2.73 -4.172 1 91.25 56 TYR B O 1
ATOM 1465 N N . ASP B 1 57 ? 10.227 -1.811 -5.297 1 89.19 57 ASP B N 1
ATOM 1466 C CA . ASP B 1 57 ? 11.203 -2.584 -4.535 1 89.19 57 ASP B CA 1
ATOM 1467 C C . ASP B 1 57 ? 11.078 -2.309 -3.039 1 89.19 57 ASP B C 1
ATOM 1469 O O . ASP B 1 57 ? 11.008 -1.151 -2.619 1 89.19 57 ASP B O 1
ATOM 1473 N N . GLY B 1 58 ? 10.93 -3.439 -2.258 1 85.69 58 GLY B N 1
ATOM 1474 C CA . GLY B 1 58 ? 10.852 -3.297 -0.813 1 85.69 58 GLY B CA 1
ATOM 1475 C C . GLY B 1 58 ? 9.43 -3.223 -0.297 1 85.69 58 GLY B C 1
ATOM 1476 O O . GLY B 1 58 ? 9.195 -3.23 0.914 1 85.69 58 GLY B O 1
ATOM 1477 N N . ASP B 1 59 ? 8.445 -3.174 -1.209 1 89.06 59 ASP B N 1
ATOM 1478 C CA . ASP B 1 59 ? 7.051 -3.143 -0.775 1 89.06 59 ASP B CA 1
ATOM 1479 C C . ASP B 1 59 ? 6.637 -4.48 -0.164 1 89.06 59 ASP B C 1
ATOM 1481 O O . ASP B 1 59 ? 7.191 -5.523 -0.506 1 89.06 59 ASP B O 1
ATOM 1485 N N . LEU B 1 60 ? 5.672 -4.379 0.749 1 87.25 60 LEU B N 1
ATOM 1486 C CA . LEU B 1 60 ? 5.031 -5.586 1.251 1 87.25 60 LEU B CA 1
ATOM 1487 C C . LEU B 1 60 ? 3.805 -5.938 0.415 1 87.25 60 LEU B C 1
ATOM 1489 O O . LEU B 1 60 ? 3.031 -5.055 0.037 1 87.25 60 LEU B O 1
ATOM 1493 N N . LEU B 1 61 ? 3.697 -7.18 0.161 1 89.94 61 LEU B N 1
ATOM 1494 C CA . LEU B 1 61 ? 2.561 -7.672 -0.609 1 89.94 61 LEU B CA 1
ATOM 1495 C C . LEU B 1 61 ? 1.637 -8.516 0.263 1 89.94 61 LEU B C 1
ATOM 1497 O O . LEU B 1 61 ? 2.102 -9.375 1.02 1 89.94 61 LEU B O 1
ATOM 1501 N N . ILE B 1 62 ? 0.386 -8.219 0.228 1 87.44 62 ILE B N 1
ATOM 1502 C CA . ILE B 1 62 ? -0.623 -9.094 0.815 1 87.44 62 ILE B CA 1
ATOM 1503 C C . ILE B 1 62 ? -1.164 -10.047 -0.249 1 87.44 62 ILE B C 1
ATOM 1505 O O . ILE B 1 62 ? -1.784 -9.609 -1.222 1 87.44 62 ILE B O 1
ATOM 1509 N N . VAL B 1 63 ? -0.91 -11.32 -0.009 1 89.31 63 VAL B N 1
ATOM 1510 C CA . VAL B 1 63 ? -1.208 -12.336 -1.016 1 89.31 63 VAL B CA 1
ATOM 1511 C C . VAL B 1 63 ? -2.311 -13.258 -0.506 1 89.31 63 VAL B C 1
ATOM 1513 O O . VAL B 1 63 ? -2.184 -13.852 0.566 1 89.31 63 VAL B O 1
ATOM 1516 N N . ASP B 1 64 ? -3.381 -13.367 -1.258 1 88.25 64 ASP B N 1
ATOM 1517 C CA . ASP B 1 64 ? -4.531 -14.203 -0.917 1 88.25 64 ASP B CA 1
ATOM 1518 C C . ASP B 1 64 ? -4.527 -15.5 -1.726 1 88.25 64 ASP B C 1
ATOM 1520 O O . ASP B 1 64 ? -4.742 -15.477 -2.939 1 88.25 64 ASP B O 1
ATOM 1524 N N . ARG B 1 65 ? -4.34 -16.578 -1.062 1 89.06 65 ARG B N 1
ATOM 1525 C CA . ARG B 1 65 ? -4.258 -17.891 -1.702 1 89.06 65 ARG B CA 1
ATOM 1526 C C . ARG B 1 65 ? -5.648 -18.438 -2.01 1 89.06 65 ARG B C 1
ATOM 1528 O O . ARG B 1 65 ? -5.789 -19.391 -2.779 1 89.06 65 ARG B O 1
ATOM 1535 N N . HIS B 1 66 ? -6.625 -17.906 -1.362 1 89.44 66 HIS B N 1
ATOM 1536 C CA . HIS B 1 66 ? -7.988 -18.391 -1.564 1 89.44 66 HIS B CA 1
ATOM 1537 C C . HIS B 1 66 ? -8.602 -17.781 -2.82 1 89.44 66 HIS B C 1
ATOM 1539 O O . HIS B 1 66 ? -9.469 -18.391 -3.449 1 89.44 66 HIS B O 1
ATOM 1545 N N . GLU B 1 67 ? -8.18 -16.609 -3.162 1 90.25 67 GLU B N 1
ATOM 1546 C CA . GLU B 1 67 ? -8.703 -15.922 -4.34 1 90.25 67 GLU B CA 1
ATOM 1547 C C . GLU B 1 67 ? -8.344 -16.672 -5.621 1 90.25 67 GLU B C 1
ATOM 1549 O O . GLU B 1 67 ? -7.215 -17.156 -5.762 1 90.25 67 GLU B O 1
ATOM 1554 N N . THR B 1 68 ? -9.312 -16.828 -6.504 1 93.25 68 THR B N 1
ATOM 1555 C CA . THR B 1 68 ? -9.047 -17.406 -7.82 1 93.25 68 THR B CA 1
ATOM 1556 C C . THR B 1 68 ? -8.43 -16.375 -8.75 1 93.25 68 THR B C 1
ATOM 1558 O O . THR B 1 68 ? -8.984 -15.289 -8.945 1 93.25 68 THR B O 1
ATOM 1561 N N . ALA B 1 69 ? -7.355 -16.75 -9.281 1 95.38 69 ALA B N 1
ATOM 1562 C CA . ALA B 1 69 ? -6.652 -15.844 -10.18 1 95.38 69 ALA B CA 1
ATOM 1563 C C . ALA B 1 69 ? -7.453 -15.602 -11.461 1 95.38 69 ALA B C 1
ATOM 1565 O O . ALA B 1 69 ? -8.047 -16.531 -12.008 1 95.38 69 ALA B O 1
ATOM 1566 N N . ARG B 1 70 ? -7.531 -14.352 -11.906 1 96.12 70 ARG B N 1
ATOM 1567 C CA . ARG B 1 70 ? -8.164 -13.922 -13.148 1 96.12 70 ARG B CA 1
ATOM 1568 C C . ARG B 1 70 ? -7.152 -13.289 -14.086 1 96.12 70 ARG B C 1
ATOM 1570 O O . ARG B 1 70 ? -6.055 -12.914 -13.664 1 96.12 70 ARG B O 1
ATOM 1577 N N . ASN B 1 71 ? -7.605 -13.234 -15.359 1 96.69 71 ASN B N 1
ATOM 1578 C CA . ASN B 1 71 ? -6.762 -12.555 -16.328 1 96.69 71 ASN B CA 1
ATOM 1579 C C . ASN B 1 71 ? -6.48 -11.117 -15.922 1 96.69 71 ASN B C 1
ATOM 1581 O O . ASN B 1 71 ? -7.398 -10.375 -15.555 1 96.69 71 ASN B O 1
ATOM 1585 N N . GLY B 1 72 ? -5.176 -10.758 -15.898 1 95.25 72 GLY B N 1
ATOM 1586 C CA . GLY B 1 72 ? -4.797 -9.391 -15.594 1 95.25 72 GLY B CA 1
ATOM 1587 C C . GLY B 1 72 ? -4.461 -9.18 -14.125 1 95.25 72 GLY B C 1
ATOM 1588 O O . GLY B 1 72 ? -3.971 -8.117 -13.742 1 95.25 72 GLY B O 1
ATOM 1589 N N . ASP B 1 73 ? -4.688 -10.188 -13.273 1 96.38 73 ASP B N 1
ATOM 1590 C CA . ASP B 1 73 ? -4.379 -10.07 -11.852 1 96.38 73 ASP B CA 1
ATOM 1591 C C . ASP B 1 73 ? -2.869 -9.992 -11.625 1 96.38 73 ASP B C 1
ATOM 1593 O O . ASP B 1 73 ? -2.092 -10.578 -12.383 1 96.38 73 ASP B O 1
ATOM 1597 N N . VAL B 1 74 ? -2.471 -9.25 -10.648 1 95.69 74 VAL B N 1
ATOM 1598 C CA . VAL B 1 74 ? -1.121 -9.383 -10.117 1 95.69 74 VAL B CA 1
ATOM 1599 C C . VAL B 1 74 ? -1.039 -10.609 -9.219 1 95.69 74 VAL B C 1
ATOM 1601 O O . VAL B 1 74 ? -1.847 -10.773 -8.297 1 95.69 74 VAL B O 1
ATOM 1604 N N . ILE B 1 75 ? -0.095 -11.484 -9.492 1 94.56 75 ILE B N 1
ATOM 1605 C CA . ILE B 1 75 ? -0.014 -12.734 -8.742 1 94.56 75 ILE B CA 1
ATOM 1606 C C . ILE B 1 75 ? 1.411 -12.945 -8.234 1 94.56 75 ILE B C 1
ATOM 1608 O O . ILE B 1 75 ? 2.354 -12.328 -8.742 1 94.56 75 ILE B O 1
ATOM 1612 N N . VAL B 1 76 ? 1.488 -13.68 -7.184 1 91.88 76 VAL B N 1
ATOM 1613 C CA . VAL B 1 76 ? 2.73 -14.359 -6.836 1 91.88 76 VAL B CA 1
ATOM 1614 C C . VAL B 1 76 ? 2.691 -15.797 -7.34 1 91.88 76 VAL B C 1
ATOM 1616 O O . VAL B 1 76 ? 1.708 -16.516 -7.125 1 91.88 76 VAL B O 1
ATOM 1619 N N . ALA B 1 77 ? 3.734 -16.203 -8.016 1 92 77 ALA B N 1
ATOM 1620 C CA . ALA B 1 77 ? 3.814 -17.547 -8.57 1 92 77 ALA B CA 1
ATOM 1621 C C . ALA B 1 77 ? 5.172 -18.188 -8.273 1 92 77 ALA B C 1
ATOM 1623 O O . ALA B 1 77 ? 6.152 -17.484 -8.023 1 92 77 ALA B O 1
ATOM 1624 N N . ASN B 1 78 ? 5.113 -19.438 -8.172 1 89.25 78 ASN B N 1
ATOM 1625 C CA . ASN B 1 78 ? 6.352 -20.203 -8.258 1 89.25 78 ASN B CA 1
ATOM 1626 C C . ASN B 1 78 ? 6.715 -20.516 -9.703 1 89.25 78 ASN B C 1
ATOM 1628 O O . ASN B 1 78 ? 5.902 -21.078 -10.445 1 89.25 78 ASN B O 1
ATOM 1632 N N . PHE B 1 79 ? 7.875 -20.047 -10.172 1 89.62 79 PHE B N 1
ATOM 1633 C CA . PHE B 1 79 ? 8.383 -20.297 -11.516 1 89.62 79 PHE B CA 1
ATOM 1634 C C . PHE B 1 79 ? 9.789 -20.891 -11.461 1 89.62 79 PHE B C 1
ATOM 1636 O O . PHE B 1 79 ? 10.758 -20.172 -11.227 1 89.62 79 PHE B O 1
ATOM 1643 N N . ASN B 1 80 ? 9.789 -22.281 -11.68 1 89.69 80 ASN B N 1
ATOM 1644 C CA . ASN B 1 80 ? 11.055 -23 -11.648 1 89.69 80 ASN B CA 1
ATOM 1645 C C . ASN B 1 80 ? 11.797 -22.766 -10.344 1 89.69 80 ASN B C 1
ATOM 1647 O O . ASN B 1 80 ? 12.992 -22.484 -10.344 1 89.69 80 ASN B O 1
ATOM 1651 N N . GLY B 1 81 ? 11.031 -22.703 -9.258 1 85.12 81 GLY B N 1
ATOM 1652 C CA . GLY B 1 81 ? 11.602 -22.672 -7.922 1 85.12 81 GLY B CA 1
ATOM 1653 C C . GLY B 1 81 ? 11.727 -21.281 -7.359 1 85.12 81 GLY B C 1
ATOM 1654 O O . GLY B 1 81 ? 12.125 -21.094 -6.207 1 85.12 81 GLY B O 1
ATOM 1655 N N . GLU B 1 82 ? 11.398 -20.281 -8.156 1 83.69 82 GLU B N 1
ATOM 1656 C CA . GLU B 1 82 ? 11.5 -18.906 -7.707 1 83.69 82 GLU B CA 1
ATOM 1657 C C . GLU B 1 82 ? 10.125 -18.266 -7.586 1 83.69 82 GLU B C 1
ATOM 1659 O O . GLU B 1 82 ? 9.266 -18.453 -8.445 1 83.69 82 GLU B O 1
ATOM 1664 N N . PHE B 1 83 ? 9.977 -17.547 -6.508 1 87.06 83 PHE B N 1
ATOM 1665 C CA . PHE B 1 83 ? 8.742 -16.781 -6.367 1 87.06 83 PHE B CA 1
ATOM 1666 C C . PHE B 1 83 ? 8.828 -15.461 -7.113 1 87.06 83 PHE B C 1
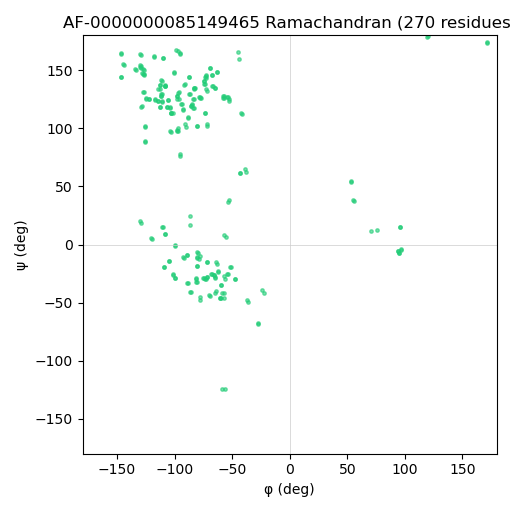ATOM 1668 O O . PHE B 1 83 ? 9.742 -14.664 -6.875 1 87.06 83 PHE B O 1
ATOM 1675 N N . VAL B 1 84 ? 7.887 -15.242 -7.98 1 90.44 84 VAL B N 1
ATOM 1676 C CA . VAL B 1 84 ? 7.883 -14.023 -8.789 1 90.44 84 VAL B CA 1
ATOM 1677 C C . VAL B 1 84 ? 6.539 -13.312 -8.648 1 90.44 84 VAL B C 1
ATOM 1679 O O . VAL B 1 84 ? 5.52 -13.953 -8.383 1 90.44 84 VAL B O 1
ATOM 1682 N N . CYS B 1 85 ? 6.594 -12.086 -8.703 1 92.88 85 CYS B N 1
ATOM 1683 C CA . CYS B 1 85 ? 5.402 -11.25 -8.797 1 92.88 85 CYS B CA 1
ATOM 1684 C C . CYS B 1 85 ? 5.219 -10.711 -10.211 1 92.88 85 CYS B C 1
ATOM 1686 O O . CYS B 1 85 ? 6.078 -9.984 -10.719 1 92.88 85 CYS B O 1
ATOM 1688 N N . LYS B 1 86 ? 4.109 -11.086 -10.852 1 94.19 86 LYS B N 1
ATOM 1689 C CA . LYS B 1 86 ? 3.854 -10.758 -12.25 1 94.19 86 LYS B CA 1
ATOM 1690 C C . LYS B 1 86 ? 2.365 -10.531 -12.5 1 94.19 86 LYS B C 1
ATOM 1692 O O . LYS B 1 86 ? 1.534 -10.844 -11.648 1 94.19 86 LYS B O 1
ATOM 1697 N N . ILE B 1 87 ? 2.105 -9.938 -13.609 1 95.19 87 ILE B N 1
ATOM 1698 C CA . ILE B 1 87 ? 0.735 -9.859 -14.102 1 95.19 87 ILE B CA 1
ATOM 1699 C C . ILE B 1 87 ? 0.409 -11.102 -14.93 1 95.19 87 ILE B C 1
ATOM 1701 O O . ILE B 1 87 ? 1.168 -11.469 -15.828 1 95.19 87 ILE B O 1
ATOM 1705 N N . LEU B 1 88 ? -0.686 -11.695 -14.602 1 95.75 88 LEU B N 1
ATOM 1706 C CA . LEU B 1 88 ? -1.078 -12.93 -15.258 1 95.75 88 LEU B CA 1
ATOM 1707 C C . LEU B 1 88 ? -1.829 -12.641 -16.562 1 95.75 88 LEU B C 1
ATOM 1709 O O . LEU B 1 88 ? -2.83 -11.922 -16.547 1 95.75 88 LEU B O 1
ATOM 1713 N N . ASP B 1 89 ? -1.316 -13.109 -17.656 1 95.62 89 ASP B N 1
ATOM 1714 C CA . ASP B 1 89 ? -2.027 -13.164 -18.922 1 95.62 89 ASP B CA 1
ATOM 1715 C C . ASP B 1 89 ? -2.504 -14.578 -19.234 1 95.62 89 ASP B C 1
ATOM 1717 O O . ASP B 1 89 ? -1.754 -15.383 -19.781 1 95.62 89 ASP B O 1
ATOM 1721 N N . MET B 1 90 ? -3.699 -14.875 -18.938 1 93.38 90 MET B N 1
ATOM 1722 C CA . MET B 1 90 ? -4.238 -16.219 -19.078 1 93.38 90 MET B CA 1
ATOM 1723 C C . MET B 1 90 ? -4.453 -16.578 -20.531 1 93.38 90 MET B C 1
ATOM 1725 O O . MET B 1 90 ? -4.363 -17.75 -20.922 1 93.38 90 MET B O 1
ATOM 1729 N N . HIS B 1 91 ? -4.727 -15.578 -21.312 1 93.62 91 HIS B N 1
ATOM 1730 C CA . HIS B 1 91 ? -4.996 -15.82 -22.734 1 93.62 91 HIS B CA 1
ATOM 1731 C C . HIS B 1 91 ? -3.73 -16.266 -23.469 1 93.62 91 HIS B C 1
ATOM 1733 O O . HIS B 1 91 ? -3.756 -17.234 -24.234 1 93.62 91 HIS B O 1
ATOM 1739 N N . ARG B 1 92 ? -2.631 -15.617 -23.203 1 92.44 92 ARG B N 1
ATOM 1740 C CA . ARG B 1 92 ? -1.372 -15.914 -23.875 1 92.44 92 ARG B CA 1
ATOM 1741 C C . ARG B 1 92 ? -0.482 -16.797 -23 1 92.44 92 ARG B C 1
ATOM 1743 O O . ARG B 1 92 ? 0.631 -17.141 -23.391 1 92.44 92 ARG B O 1
ATOM 1750 N N . ARG B 1 93 ? -0.96 -17.141 -21.766 1 91.25 93 ARG B N 1
ATOM 1751 C CA . ARG B 1 93 ? -0.179 -17.922 -20.812 1 91.25 93 ARG B CA 1
ATOM 1752 C C . ARG B 1 93 ? 1.188 -17.297 -20.578 1 91.25 93 ARG B C 1
ATOM 1754 O O . ARG B 1 93 ? 2.219 -17.953 -20.719 1 91.25 93 ARG B O 1
ATOM 1761 N N . MET B 1 94 ? 1.145 -16.047 -20.219 1 93.5 94 MET B N 1
ATOM 1762 C CA . MET B 1 94 ? 2.367 -15.281 -19.984 1 93.5 94 MET B CA 1
ATOM 1763 C C . MET B 1 94 ? 2.326 -14.578 -18.641 1 93.5 94 MET B C 1
ATOM 1765 O O . MET B 1 94 ? 1.248 -14.32 -18.094 1 93.5 94 MET B O 1
ATOM 1769 N N . LEU B 1 95 ? 3.504 -14.398 -18.141 1 92.12 95 LEU B N 1
ATOM 1770 C CA . LEU B 1 95 ? 3.734 -13.547 -16.984 1 92.12 95 LEU B CA 1
ATOM 1771 C C . LEU B 1 95 ? 4.293 -12.195 -17.406 1 92.12 95 LEU B C 1
ATOM 1773 O O . LEU B 1 95 ? 5.43 -12.109 -17.875 1 92.12 95 LEU B O 1
ATOM 1777 N N . MET B 1 96 ? 3.473 -11.258 -17.188 1 93.19 96 MET B N 1
ATOM 1778 C CA . MET B 1 96 ? 3.824 -9.938 -17.688 1 93.19 96 MET B CA 1
ATOM 1779 C C . MET B 1 96 ? 4.371 -9.062 -16.562 1 93.19 96 MET B C 1
ATOM 1781 O O . MET B 1 96 ? 3.984 -9.219 -15.398 1 93.19 96 MET B O 1
ATOM 1785 N N . SER B 1 97 ? 5.289 -8.195 -16.953 1 91.12 97 SER B N 1
ATOM 1786 C CA . SER B 1 97 ? 5.723 -7.117 -16.062 1 91.12 97 SER B CA 1
ATOM 1787 C C . SER B 1 97 ? 4.953 -5.832 -16.359 1 91.12 97 SER B C 1
ATOM 1789 O O . SER B 1 97 ? 4.172 -5.766 -17.312 1 91.12 97 SER B O 1
ATOM 1791 N N . SER B 1 98 ? 5.012 -4.852 -15.406 1 87 98 SER B N 1
ATOM 1792 C CA . SER B 1 98 ? 4.301 -3.596 -15.617 1 87 98 SER B CA 1
ATOM 1793 C C . SER B 1 98 ? 5.191 -2.561 -16.297 1 87 98 SER B C 1
ATOM 1795 O O . SER B 1 98 ? 4.723 -1.492 -16.688 1 87 98 SER B O 1
ATOM 1797 N N . ASN B 1 99 ? 6.441 -2.82 -16.375 1 75.56 99 ASN B N 1
ATOM 1798 C CA . ASN B 1 99 ? 7.344 -1.91 -17.062 1 75.56 99 ASN B CA 1
ATOM 1799 C C . ASN B 1 99 ? 7.875 -2.523 -18.359 1 75.56 99 ASN B C 1
ATOM 1801 O O . ASN B 1 99 ? 8.039 -3.742 -18.453 1 75.56 99 ASN B O 1
ATOM 1805 N N . GLU B 1 100 ? 7.965 -1.687 -19.328 1 68.62 100 GLU B N 1
ATOM 1806 C CA . GLU B 1 100 ? 8.336 -2.094 -20.688 1 68.62 100 GLU B CA 1
ATOM 1807 C C . GLU B 1 100 ? 9.75 -2.662 -20.719 1 68.62 100 GLU B C 1
ATOM 1809 O O . GLU B 1 100 ? 10.117 -3.375 -21.656 1 68.62 100 GLU B O 1
ATOM 1814 N N . GLN B 1 101 ? 10.43 -2.391 -19.719 1 74.62 101 GLN B N 1
ATOM 1815 C CA . GLN B 1 101 ? 11.828 -2.805 -19.734 1 74.62 101 GLN B CA 1
ATOM 1816 C C . GLN B 1 101 ? 11.969 -4.289 -19.422 1 74.62 101 GLN B C 1
ATOM 1818 O O . GLN B 1 101 ? 13.023 -4.883 -19.641 1 74.62 101 GLN B O 1
ATOM 1823 N N . HIS B 1 102 ? 10.938 -4.824 -18.969 1 76.88 102 HIS B N 1
ATOM 1824 C CA . HIS B 1 102 ? 11 -6.23 -18.594 1 76.88 102 HIS B CA 1
ATOM 1825 C C . HIS B 1 102 ? 10.172 -7.09 -19.547 1 76.88 102 HIS B C 1
ATOM 1827 O O . HIS B 1 102 ? 8.977 -6.836 -19.734 1 76.88 102 HIS B O 1
ATOM 1833 N N . LEU B 1 103 ? 10.758 -8.055 -20.156 1 78.31 103 LEU B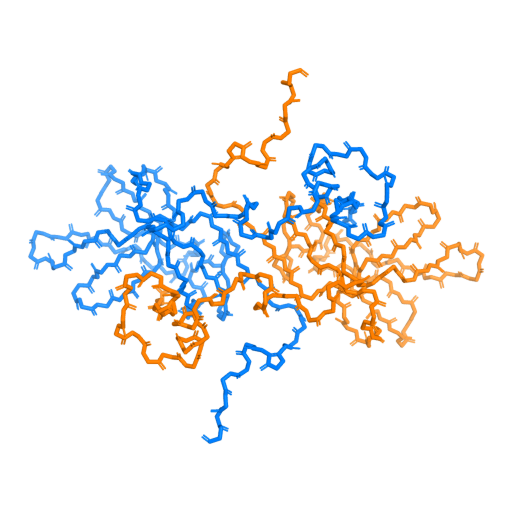 N 1
ATOM 1834 C CA . LEU B 1 103 ? 10.102 -8.914 -21.141 1 78.31 103 LEU B CA 1
ATOM 1835 C C . LEU B 1 103 ? 9.141 -9.883 -20.453 1 78.31 103 LEU B C 1
ATOM 1837 O O . LEU B 1 103 ? 9.422 -10.375 -19.359 1 78.31 103 LEU B O 1
ATOM 1841 N N . PRO B 1 104 ? 8.062 -10.086 -21.188 1 87.88 104 PRO B N 1
ATOM 1842 C CA . PRO B 1 104 ? 7.156 -11.117 -20.672 1 87.88 104 PRO B CA 1
ATOM 1843 C C . PRO B 1 104 ? 7.801 -12.5 -20.641 1 87.88 104 PRO B C 1
ATOM 1845 O O . PRO B 1 104 ? 8.703 -12.789 -21.438 1 87.88 104 PRO B O 1
ATOM 1848 N N . VAL B 1 105 ? 7.379 -13.227 -19.703 1 88.88 105 VAL B N 1
ATOM 1849 C CA . VAL B 1 105 ? 7.848 -14.602 -19.578 1 88.88 105 VAL B CA 1
ATOM 1850 C C . VAL B 1 105 ? 6.746 -15.57 -20.016 1 88.88 105 VAL B C 1
ATOM 1852 O O . VAL B 1 105 ? 5.625 -15.516 -19.5 1 88.88 105 VAL B O 1
ATOM 1855 N N . THR B 1 106 ? 7.078 -16.406 -20.969 1 91.56 106 THR B N 1
ATOM 1856 C CA . THR B 1 106 ? 6.129 -17.406 -21.438 1 91.56 106 THR B CA 1
ATOM 1857 C C . THR B 1 106 ? 6.156 -18.641 -20.531 1 91.56 106 THR B C 1
ATOM 1859 O O . THR B 1 106 ? 7.227 -19.094 -20.125 1 91.56 106 THR B O 1
ATOM 1862 N N . ILE B 1 107 ? 5.012 -19.094 -20.172 1 92.25 107 ILE B N 1
ATOM 1863 C CA . ILE B 1 107 ? 4.895 -20.328 -19.391 1 92.25 107 ILE B CA 1
ATOM 1864 C C . ILE B 1 107 ? 4.82 -21.516 -20.328 1 92.25 107 ILE B C 1
ATOM 1866 O O . ILE B 1 107 ? 3.82 -21.719 -21.031 1 92.25 107 ILE B O 1
ATOM 1870 N N . CYS B 1 108 ? 5.867 -22.312 -20.359 1 91.06 108 CYS B N 1
ATOM 1871 C CA . CYS B 1 108 ? 5.91 -23.484 -21.219 1 91.06 108 CYS B CA 1
ATOM 1872 C C . CYS B 1 108 ? 5.559 -24.75 -20.422 1 91.06 108 CYS B C 1
ATOM 1874 O O . CYS B 1 108 ? 5.566 -24.734 -19.188 1 91.06 108 CYS B O 1
ATOM 1876 N N . ASP B 1 109 ? 5.32 -25.781 -21.125 1 90.06 109 ASP B N 1
ATOM 1877 C CA . ASP B 1 109 ? 4.871 -27.047 -20.531 1 90.06 109 ASP B CA 1
ATOM 1878 C C . ASP B 1 109 ? 5.953 -27.656 -19.641 1 90.06 109 ASP B C 1
ATOM 1880 O O . ASP B 1 109 ? 5.648 -28.391 -18.703 1 90.06 109 ASP B O 1
ATOM 1884 N N . TYR B 1 110 ? 7.176 -27.344 -19.906 1 91.38 110 TYR B N 1
ATOM 1885 C CA . TYR B 1 110 ? 8.266 -27.953 -19.141 1 91.38 110 TYR B CA 1
ATOM 1886 C C . TYR B 1 110 ? 8.586 -27.109 -17.906 1 91.38 110 TYR B C 1
ATOM 1888 O O . TYR B 1 110 ? 9.375 -27.531 -17.062 1 91.38 110 TYR B O 1
ATOM 1896 N N . ASP B 1 111 ? 8.016 -25.969 -17.844 1 91.75 111 ASP B N 1
ATOM 1897 C CA . ASP B 1 111 ? 8.234 -25.125 -16.672 1 91.75 111 ASP B CA 1
ATOM 1898 C C . ASP B 1 111 ? 7.477 -25.656 -15.461 1 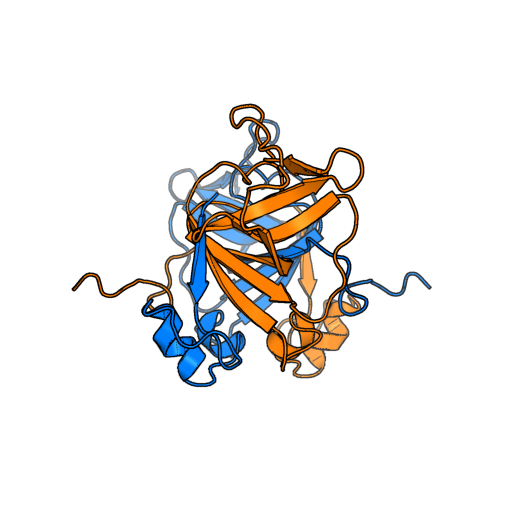91.75 111 ASP B C 1
ATOM 1900 O O . ASP B 1 111 ? 6.383 -26.219 -15.602 1 91.75 111 ASP B O 1
ATOM 1904 N N . ASP B 1 112 ? 8.141 -25.625 -14.312 1 93.25 112 ASP B N 1
ATOM 1905 C CA . ASP B 1 112 ? 7.418 -25.797 -13.055 1 93.25 112 ASP B CA 1
ATOM 1906 C C . ASP B 1 112 ? 6.754 -24.484 -12.617 1 93.25 112 ASP B C 1
ATOM 1908 O O . ASP B 1 112 ? 7.438 -23.547 -12.211 1 93.25 112 ASP B O 1
ATOM 1912 N N . PHE B 1 113 ? 5.457 -24.453 -12.875 1 92.12 113 PHE B N 1
ATOM 1913 C CA . PHE B 1 113 ? 4.719 -23.219 -12.641 1 92.12 113 PHE B CA 1
ATOM 1914 C C . PHE B 1 113 ? 3.514 -23.469 -11.742 1 92.12 113 PHE B C 1
ATOM 1916 O O . PHE B 1 113 ? 2.766 -24.422 -11.953 1 92.12 113 PHE B O 1
ATOM 1923 N N . SER B 1 114 ? 3.344 -22.672 -10.719 1 93.81 114 SER B N 1
ATOM 1924 C CA . SER B 1 114 ? 2.139 -22.688 -9.898 1 93.81 114 SER B CA 1
ATOM 1925 C C . SER B 1 114 ? 1.809 -21.297 -9.383 1 93.81 114 SER B C 1
ATOM 1927 O O . SER B 1 114 ? 2.709 -20.484 -9.133 1 93.81 114 SER B O 1
ATOM 1929 N N . ILE B 1 115 ? 0.539 -21.016 -9.312 1 93.38 115 ILE B N 1
ATOM 1930 C CA . ILE B 1 115 ? 0.09 -19.766 -8.711 1 93.38 115 ILE B CA 1
ATOM 1931 C C . ILE B 1 115 ? 0.019 -19.922 -7.191 1 93.38 115 ILE B C 1
ATOM 1933 O O . ILE B 1 115 ? -0.696 -20.781 -6.684 1 93.38 115 ILE B O 1
ATOM 1937 N N . GLU B 1 116 ? 0.817 -19.141 -6.492 1 89.38 116 GLU B N 1
ATOM 1938 C CA . GLU B 1 116 ? 0.824 -19.188 -5.035 1 89.38 116 GLU B CA 1
ATOM 1939 C C . GLU B 1 116 ? -0.322 -18.375 -4.453 1 89.38 116 GLU B C 1
ATOM 1941 O O . GLU B 1 116 ? -0.806 -18.656 -3.355 1 89.38 116 GLU B O 1
ATOM 1946 N N . GLY B 1 117 ? -0.688 -17.328 -5.129 1 93.06 117 GLY B N 1
ATOM 1947 C CA . GLY B 1 117 ? -1.811 -16.516 -4.703 1 93.06 117 GLY B CA 1
ATOM 1948 C C . GLY B 1 117 ? -1.949 -15.227 -5.496 1 93.06 117 GLY B C 1
ATOM 1949 O O . GLY B 1 117 ? -1.117 -14.93 -6.355 1 93.06 117 GLY B O 1
ATOM 1950 N N . VAL B 1 118 ? -3.076 -14.5 -5.203 1 95.12 118 VAL B N 1
ATOM 1951 C CA . VAL B 1 118 ? -3.361 -13.219 -5.844 1 95.12 118 VAL B CA 1
ATOM 1952 C C . VAL B 1 118 ? -2.932 -12.078 -4.93 1 95.12 118 VAL B C 1
ATOM 1954 O O . VAL B 1 118 ? -3.234 -12.086 -3.732 1 95.12 118 VAL B O 1
ATOM 1957 N N . VAL B 1 119 ? -2.125 -11.172 -5.539 1 93.69 119 VAL B N 1
ATOM 1958 C CA . VAL B 1 119 ? -1.767 -9.977 -4.785 1 93.69 119 VAL B CA 1
ATOM 1959 C C . VAL B 1 119 ? -2.969 -9.031 -4.703 1 93.69 119 VAL B C 1
ATOM 1961 O O . VAL B 1 119 ? -3.352 -8.414 -5.699 1 93.69 119 VAL B O 1
ATOM 1964 N N . ILE B 1 120 ? -3.473 -8.859 -3.504 1 93.5 120 ILE B N 1
ATOM 1965 C CA . ILE B 1 120 ? -4.695 -8.078 -3.387 1 93.5 120 ILE B CA 1
ATOM 1966 C C . ILE B 1 120 ? -4.352 -6.648 -2.959 1 93.5 120 ILE B C 1
ATOM 1968 O O . ILE B 1 120 ? -5.066 -5.703 -3.303 1 93.5 120 ILE B O 1
ATOM 1972 N N . ARG B 1 121 ? -3.256 -6.5 -2.229 1 92.69 121 ARG B N 1
ATOM 1973 C CA . ARG B 1 121 ? -2.793 -5.188 -1.787 1 92.69 121 ARG B CA 1
ATOM 1974 C C . ARG B 1 121 ? -1.27 -5.121 -1.77 1 92.69 121 ARG B C 1
ATOM 1976 O O . ARG B 1 121 ? -0.6 -6.148 -1.662 1 92.69 121 ARG B O 1
ATOM 1983 N N . SER B 1 122 ? -0.79 -4.008 -1.883 1 93.75 122 SER B N 1
ATOM 1984 C CA . SER B 1 122 ? 0.619 -3.723 -1.627 1 93.75 122 SER B CA 1
ATOM 1985 C C . SER B 1 122 ? 0.78 -2.559 -0.656 1 93.75 122 SER B C 1
ATOM 1987 O O . SER B 1 122 ? -0.061 -1.658 -0.612 1 93.75 122 SER B O 1
ATOM 1989 N N . ILE B 1 123 ? 1.784 -2.598 0.119 1 91.62 123 ILE B N 1
ATOM 1990 C CA . ILE B 1 123 ? 2.062 -1.585 1.132 1 91.62 123 ILE B CA 1
ATOM 1991 C C . ILE B 1 123 ? 3.441 -0.977 0.888 1 91.62 123 ILE B C 1
ATOM 1993 O O . ILE B 1 123 ? 4.438 -1.697 0.801 1 91.62 123 ILE B O 1
ATOM 1997 N N . ARG B 1 124 ? 3.482 0.261 0.777 1 93.56 124 ARG B N 1
ATOM 1998 C CA . ARG B 1 124 ? 4.734 0.983 0.584 1 93.56 124 ARG B CA 1
ATOM 1999 C C . ARG B 1 124 ? 5.117 1.761 1.84 1 93.56 124 ARG B C 1
ATOM 2001 O O . ARG B 1 124 ? 4.266 2.391 2.471 1 93.56 124 ARG B O 1
ATOM 2008 N N . CYS B 1 125 ? 6.355 1.646 2.127 1 91.56 125 CYS B N 1
ATOM 2009 C CA . CYS B 1 125 ? 6.887 2.357 3.285 1 91.56 125 CYS B CA 1
ATOM 2010 C C . CYS B 1 125 ? 7.465 3.707 2.879 1 91.56 125 CYS B C 1
ATOM 2012 O O . CYS B 1 125 ? 8.367 3.773 2.045 1 91.56 125 CYS B O 1
ATOM 2014 N N . HIS B 1 126 ? 6.91 4.734 3.469 1 93.56 126 HIS B N 1
ATOM 2015 C CA . HIS B 1 126 ? 7.383 6.074 3.139 1 93.56 126 HIS B CA 1
ATOM 2016 C C . HIS B 1 126 ? 8.312 6.613 4.223 1 93.56 126 HIS B C 1
ATOM 2018 O O . HIS B 1 126 ? 9.055 7.566 3.988 1 93.56 126 HIS B O 1
ATOM 2024 N N . ARG B 1 127 ? 8.117 6.109 5.383 1 88.94 127 ARG B N 1
ATOM 2025 C CA . ARG B 1 127 ? 9 6.398 6.508 1 88.94 127 ARG B CA 1
ATOM 2026 C C . ARG B 1 127 ? 9.547 5.109 7.113 1 88.94 127 ARG B C 1
ATOM 2028 O O . ARG B 1 127 ? 8.789 4.191 7.426 1 88.94 127 ARG B O 1
ATOM 2035 N N . GLN B 1 128 ? 10.883 5.039 7.203 1 78.44 128 GLN B N 1
ATOM 2036 C CA . GLN B 1 128 ? 11.492 3.812 7.703 1 78.44 128 GLN B CA 1
ATOM 2037 C C . GLN B 1 128 ? 10.977 3.467 9.094 1 78.44 128 GLN B C 1
ATOM 2039 O O . GLN B 1 128 ? 10.75 4.355 9.914 1 78.44 128 GLN B O 1
ATOM 2044 N N . SER B 1 129 ? 10.508 2.32 9.203 1 70.38 129 SER B N 1
ATOM 2045 C CA . SER B 1 129 ? 10.07 1.828 10.508 1 70.38 129 SER B CA 1
ATOM 2046 C C . SER B 1 129 ? 10.977 0.714 11.016 1 70.38 129 SER B C 1
ATOM 2048 O O . SER B 1 129 ? 11.445 -0.117 10.234 1 70.38 129 SER B O 1
ATOM 2050 N N . PRO B 1 130 ? 11.43 0.957 12.281 1 61.62 130 PRO B N 1
ATOM 2051 C CA . PRO B 1 130 ? 12.25 -0.111 12.859 1 61.62 130 PRO B CA 1
ATOM 2052 C C . PRO B 1 130 ? 11.586 -1.481 12.766 1 61.62 130 PRO B C 1
ATOM 2054 O O . PRO B 1 130 ? 12.266 -2.51 12.844 1 61.62 130 PRO B O 1
ATOM 2057 N N . LEU B 1 131 ? 10.234 -1.44 12.57 1 59.94 131 LEU B N 1
ATOM 2058 C CA . LEU B 1 131 ? 9.484 -2.695 12.555 1 59.94 131 LEU B CA 1
ATOM 2059 C C . LEU B 1 131 ? 9.781 -3.484 11.281 1 59.94 131 LEU B C 1
ATOM 2061 O O . LEU B 1 131 ? 9.656 -4.711 11.266 1 59.94 131 LEU B O 1
ATOM 2065 N N . LEU B 1 132 ? 10.102 -2.803 10.266 1 58.06 132 LEU B N 1
ATOM 2066 C CA . LEU B 1 132 ? 10.305 -3.463 8.984 1 58.06 132 LEU B CA 1
ATOM 2067 C C . LEU B 1 132 ? 11.789 -3.559 8.648 1 58.06 132 LEU B C 1
ATOM 2069 O O . LEU B 1 132 ? 12.164 -4.184 7.656 1 58.06 132 LEU B O 1
ATOM 2073 N N . ILE B 1 133 ? 12.781 -2.805 9.344 1 49.91 133 ILE B N 1
ATOM 2074 C CA . ILE B 1 133 ? 14.211 -2.795 9.039 1 49.91 133 ILE B CA 1
ATOM 2075 C C . ILE B 1 133 ? 14.836 -4.121 9.461 1 49.91 133 ILE B C 1
ATOM 2077 O O . ILE B 1 133 ? 14.625 -4.582 10.586 1 49.91 133 ILE B O 1
ATOM 2081 N N . SER B 1 134 ? 15.078 -4.93 8.477 1 47.31 134 SER B N 1
ATOM 2082 C CA . SER B 1 134 ? 15.945 -6.082 8.688 1 47.31 134 SER B CA 1
ATOM 2083 C C . SER B 1 134 ? 17.156 -5.711 9.539 1 47.31 134 SER B C 1
ATOM 2085 O O . SER B 1 134 ? 17.797 -4.684 9.305 1 47.31 134 SER B O 1
ATOM 2087 N N . LYS B 1 135 ? 17.344 -6.199 10.812 1 33.69 135 LYS B N 1
ATOM 2088 C CA . LYS B 1 135 ? 18.609 -6.16 11.539 1 33.69 135 LYS B CA 1
ATOM 2089 C C . LYS B 1 135 ? 19.781 -6.551 10.625 1 33.69 135 LYS B C 1
ATOM 2091 O O . LYS B 1 135 ? 19.953 -7.727 10.312 1 33.69 135 LYS B O 1
ATOM 2096 N N . LYS B 1 136 ? 20.109 -5.906 9.586 1 34.34 136 LYS B N 1
ATOM 2097 C CA . LYS B 1 136 ? 21.469 -6.27 9.219 1 34.34 136 LYS B CA 1
ATOM 2098 C C . LYS B 1 136 ? 22.422 -6.086 10.398 1 34.34 136 LYS B C 1
ATOM 2100 O O . LYS B 1 136 ? 22.766 -4.961 10.758 1 34.34 136 LYS B O 1
ATOM 2105 N N . GLY B 1 137 ? 22 -6.352 11.57 1 24.53 137 GLY B N 1
ATOM 2106 C CA . GLY B 1 137 ? 23.234 -6.609 12.281 1 24.53 137 GLY B CA 1
ATOM 2107 C C . GLY B 1 137 ? 24 -7.797 11.734 1 24.53 137 GLY B C 1
ATOM 2108 O O . GLY B 1 137 ? 23.406 -8.719 11.172 1 24.53 137 GLY B O 1
#

Secondary structure (DSSP, 8-state):
-EEEEE--SSS-TT---HHHHHHHTT--HHHHH-S-GGGEEEEEEESSTTGGGT--TT-EEEEESSSPP-TT-EEEEEETTEEEEEEEETTTTEEE-SSTTS--EE--TTS-EEEEEEEEEEEEESS--TTT-----/-EEEEE--SSS-TT---HHHHHHHTT--HHHHH-S-GGGEEEEEEESSTTGGGT--TT-EEEEESSSPP-TT-EEEEEETTEEEEEEEETTTTEEE-SSTTS--EE--TTS-EEEEEEEEEEEEESS--TTT-----

Radius of gyration: 19.02 Å; Cα contacts (8 Å, |Δi|>4): 699; chains: 2; bounding box: 49×62×43 Å

Foldseek 3Di:
DDDQDQQQCDDDQPRPDPSNVVRVVVDDPCVVQPDDVVFKDKDADADDQAVLVPAHHGKIFIFGQVDDDDQQFFFWKQKQNDTDTFGAHPPQQWGHTNDPVDDIHHDDPPIDMDTSGTGRDIGDDPDDDPVSDDPPD/DDDQDQCQCDDDPPRPDPSVVCRVVVDDPCNVQPDDVVFKDKDADADDQAVLVPAHHGKIFIFGQVDDDDQQFFFWKQKQNDTDTFGAHPPQQWGHTNDPVDDIHHDDPPIDMDTSGTGRDIGDDPDDDPVSDDPPD

Nearest PDB structures (foldseek):
  1ay9-assembly1_A  TM=9.634E-01  e=8.304E-12  Escherichia coli
  8gmt-assembly1_A  TM=9.585E-01  e=1.727E-11  Escherichia coli
  6a2s-assembly1_C  TM=8.103E-01  e=1.292E-06  Mycobacterium tuberculosis H37Rv
  3k3r-assembly1_F  TM=7.230E-01  e=3.377E-07  Escherichia coli K-12
  6a2t-assembly1_A  TM=7.304E-01  e=1.028E-05  Mycobacterium tuberculosis H37Rv